Protein AF-A0A6D2GFP4-F1 (afdb_monomer)

Solvent-accessible surface area (backbone atoms only — not comparable to full-atom values): 16809 Å² total; per-residue (Å²): 98,73,71,45,53,50,52,51,44,67,74,58,52,53,99,83,52,76,64,65,66,60,54,54,49,55,54,54,58,74,53,66,88,46,77,91,75,71,48,72,6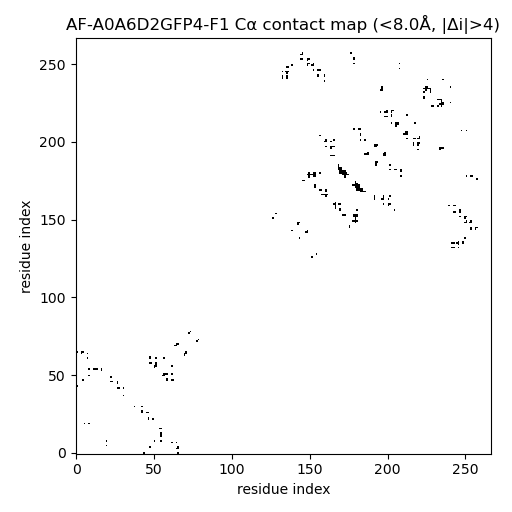6,58,54,48,51,52,47,43,52,52,47,21,69,70,56,72,42,60,52,72,60,54,51,55,64,51,37,70,65,47,54,51,44,41,73,73,66,46,81,81,76,77,76,75,83,82,72,78,76,82,78,79,81,89,85,82,89,80,90,80,88,87,91,84,90,88,82,90,85,86,89,79,83,78,81,73,86,80,79,76,85,67,84,77,88,66,95,61,97,73,71,74,86,86,56,56,82,73,72,57,73,94,53,71,40,68,67,54,39,17,54,53,31,26,53,46,53,37,53,61,24,48,77,44,70,44,34,93,34,52,41,82,39,84,55,88,88,56,58,14,48,46,70,54,91,86,50,86,85,43,86,44,51,84,36,65,65,34,36,24,51,49,39,53,57,29,49,76,70,70,46,87,68,52,72,75,36,50,66,43,64,47,75,46,36,79,66,66,76,53,95,91,56,79,54,63,50,71,71,56,47,50,51,51,50,27,39,54,46,43,50,51,48,43,52,50,53,52,49,53,52,52,55,66,71,76,110

Sequence (267 aa):
MRAASLHLWQRHAAEDVGSFDDLFSSVLSLFNDQPEDFAIERVQDELLGLMSQQLNVDYNLLLLDVDPSEQKRQAVLGPTPEPPPYVPPEEPEPRPVTRRRKPETEEEDVGAPAPLPEPEEAPSLLCEGTEPVMDIWRIPQLWDTTESLRSVSDRLAWDLAEHYAIDDRIISDADVNGIGFHVMPFASDHPMFTRPQSRACWALLAALNEIPLTEDLASALTPGLFFQHDADGFFFSNEFLIKAFRLIRIVRRIKELQQEAQHAADD

Nearest PDB structures (foldseek):
  3tni-assembly1_B  TM=2.395E-01  e=2.170E+00  Homo sapiens

Foldseek 3Di:
DVVLLVVVCVVQPDPPQDDLVVLLVVLVVVCPVPPPPDDPVVSVLSSLVVCCVRSVNDSVVSVCRPPVVNVVVCVVPPDDPDDPDDDDPPDDDDDDDDDDDDDDDDDDDDDDDDDDPDPDPDPDDDPDLPDQLPDQADDPPVQLDLVSLLVLLLSLLLVLLVVQVNSVQWDADPDSLDSGIDGHDDDPPDPSNVPLSNLQSSLLVCVLRVHDDDPVSVVSPDPCQDVVPDPPDHHDDPSSVSSSSSSVNSSVSSVVVVVVVVVVVVD

Organism: NCBI:txid59202

pLDDT: mean 75.7, std 20.57, range [27.28, 97.44]

Radius of gyration: 29.97 Å; Cα contacts (8 Å, |Δi|>4): 207; chains: 1; bounding box: 102×62×48 Å

Structure (mmCIF, N/CA/C/O backbone):
data_AF-A0A6D2GFP4-F1
#
_entry.id   AF-A0A6D2GFP4-F1
#
loop_
_atom_site.group_PDB
_atom_site.id
_atom_site.type_symbol
_atom_site.label_atom_id
_atom_site.label_alt_id
_atom_site.label_comp_id
_atom_site.label_asym_id
_atom_site.label_entity_id
_atom_site.label_seq_id
_atom_site.pdbx_PDB_ins_code
_atom_site.Cartn_x
_atom_site.Cartn_y
_atom_site.Cartn_z
_atom_site.occupancy
_atom_site.B_iso_or_equiv
_atom_site.auth_seq_id
_atom_site.auth_comp_id
_atom_site.auth_asym_id
_atom_site.auth_atom_id
_atom_site.pdbx_PDB_model_num
ATOM 1 N N . MET A 1 1 ? -14.687 17.767 10.095 1.00 69.38 1 MET A N 1
ATOM 2 C CA . MET A 1 1 ? -14.804 18.834 11.112 1.00 69.38 1 MET A CA 1
ATOM 3 C C . MET A 1 1 ? -14.463 20.215 10.550 1.00 69.38 1 MET A C 1
ATOM 5 O O . MET A 1 1 ? -15.405 20.897 10.191 1.00 69.38 1 MET A O 1
ATOM 9 N N . ARG A 1 2 ? -13.188 20.615 10.354 1.00 73.44 2 ARG A N 1
ATOM 10 C CA . ARG A 1 2 ? -12.833 21.997 9.933 1.00 73.44 2 ARG A CA 1
ATOM 11 C C . ARG A 1 2 ? -13.610 22.514 8.714 1.00 73.44 2 ARG A C 1
ATOM 13 O O . ARG A 1 2 ? -14.157 23.604 8.777 1.00 73.44 2 ARG A O 1
ATOM 20 N N . ALA A 1 3 ? -13.694 21.736 7.633 1.00 70.12 3 ALA A N 1
ATOM 21 C CA . ALA A 1 3 ? -14.422 22.144 6.425 1.00 70.12 3 ALA A CA 1
ATOM 22 C C . ALA A 1 3 ? -15.941 22.288 6.652 1.00 70.12 3 ALA A C 1
ATOM 24 O O . ALA A 1 3 ? -16.551 23.218 6.133 1.00 70.12 3 ALA A O 1
ATOM 25 N N . ALA A 1 4 ? -16.539 21.408 7.464 1.00 69.44 4 ALA A N 1
ATOM 26 C CA . ALA A 1 4 ? -17.960 21.467 7.812 1.00 69.44 4 ALA A CA 1
ATOM 27 C C . ALA A 1 4 ? -18.267 22.678 8.709 1.00 69.44 4 ALA A C 1
ATOM 29 O O . ALA A 1 4 ? -19.183 23.443 8.422 1.00 69.44 4 ALA A O 1
ATOM 30 N N . SER A 1 5 ? -17.439 22.908 9.732 1.00 72.44 5 SER A N 1
ATOM 31 C CA . SER A 1 5 ? -17.529 24.070 10.621 1.00 72.44 5 SER A CA 1
ATOM 32 C C . SER A 1 5 ? -17.311 25.390 9.870 1.00 72.44 5 SER A C 1
ATOM 34 O O . SER A 1 5 ? -18.042 26.346 10.104 1.00 72.44 5 SER A O 1
ATOM 36 N N . LEU A 1 6 ? -16.372 25.438 8.916 1.00 76.75 6 LEU A N 1
ATOM 37 C CA . LEU A 1 6 ? -16.148 26.602 8.050 1.00 76.75 6 LEU A CA 1
ATOM 38 C C . LEU A 1 6 ? -17.377 26.898 7.180 1.00 76.75 6 LEU A C 1
ATOM 40 O O . LEU A 1 6 ? -17.809 28.043 7.092 1.00 76.75 6 LEU A O 1
ATOM 44 N N . HIS A 1 7 ? -17.954 25.875 6.547 1.00 73.38 7 HIS A N 1
ATOM 45 C CA . HIS A 1 7 ? -19.139 26.037 5.705 1.00 73.38 7 HIS A CA 1
ATOM 46 C C . HIS A 1 7 ? -20.346 26.532 6.518 1.00 73.38 7 HIS A C 1
ATOM 48 O O . HIS A 1 7 ? -21.098 27.399 6.077 1.00 73.38 7 HIS A O 1
ATOM 54 N N . LEU A 1 8 ? -20.505 26.024 7.740 1.00 72.94 8 LEU A N 1
ATOM 55 C CA . LEU A 1 8 ? -21.554 26.446 8.664 1.00 72.94 8 LEU A CA 1
ATOM 56 C C . LEU A 1 8 ? -21.343 27.881 9.161 1.00 72.94 8 LEU A C 1
ATOM 58 O O . LEU A 1 8 ? -22.293 28.663 9.192 1.00 72.94 8 LEU A O 1
ATOM 62 N N . TRP A 1 9 ? -20.095 28.248 9.466 1.00 76.94 9 TRP A N 1
ATOM 63 C CA . TRP A 1 9 ? -19.717 29.625 9.768 1.00 76.94 9 TRP A CA 1
ATOM 64 C C . TRP A 1 9 ? -20.072 30.548 8.607 1.00 76.94 9 TRP A C 1
ATOM 66 O O . TRP A 1 9 ? -20.761 31.530 8.812 1.00 76.94 9 TRP A O 1
ATOM 76 N N . GLN A 1 10 ? -19.717 30.205 7.370 1.00 79.00 10 GLN A N 1
ATOM 77 C CA . GLN A 1 10 ? -20.051 31.018 6.195 1.00 79.00 10 GLN A CA 1
ATOM 78 C C . GLN A 1 10 ? -21.561 31.151 5.954 1.00 79.00 10 GLN A C 1
ATOM 80 O O . GLN A 1 10 ? -22.008 32.177 5.450 1.00 79.00 10 GLN A O 1
ATOM 85 N N . ARG A 1 11 ? -22.351 30.131 6.312 1.00 74.31 11 ARG A N 1
ATOM 86 C CA . ARG A 1 11 ? -23.810 30.145 6.138 1.00 74.31 11 ARG A CA 1
ATOM 87 C C . ARG A 1 11 ? -24.524 31.043 7.153 1.00 74.31 11 ARG A C 1
ATOM 89 O O . ARG A 1 11 ? -25.569 31.596 6.824 1.00 74.31 11 ARG A O 1
ATOM 96 N N . HIS A 1 12 ? -23.991 31.161 8.369 1.00 69.69 12 HIS A N 1
ATOM 97 C CA . HIS A 1 12 ? -24.646 31.867 9.479 1.00 69.69 12 HIS A CA 1
ATOM 98 C C . HIS A 1 12 ? -23.913 33.126 9.955 1.00 69.69 12 HIS A C 1
ATOM 100 O O . HIS A 1 12 ? -24.495 33.907 10.705 1.00 69.69 12 HIS A O 1
ATOM 106 N N . ALA A 1 13 ? -22.661 33.340 9.549 1.00 71.50 13 ALA A N 1
ATOM 107 C CA . ALA A 1 13 ? -21.901 34.522 9.922 1.00 71.50 13 ALA A CA 1
ATOM 108 C C . ALA A 1 13 ? -22.526 35.757 9.273 1.00 71.50 13 ALA A C 1
ATOM 110 O O . ALA A 1 13 ? -22.576 35.892 8.050 1.00 71.50 13 ALA A O 1
ATOM 111 N N . ALA A 1 14 ? -22.996 36.670 10.118 1.00 64.19 14 ALA A N 1
ATOM 112 C CA . ALA A 1 14 ? -23.255 38.041 9.713 1.00 64.19 14 ALA A CA 1
ATOM 113 C C . ALA A 1 14 ? -21.921 38.770 9.460 1.00 64.19 14 ALA A C 1
ATOM 115 O O . ALA A 1 14 ? -20.871 38.328 9.925 1.00 64.19 14 ALA A O 1
ATOM 116 N N . GLU A 1 15 ? -21.958 39.913 8.768 1.00 58.97 15 GLU A N 1
ATOM 117 C CA . GLU A 1 15 ? -20.761 40.687 8.378 1.00 58.97 15 GLU A CA 1
ATOM 118 C C . GLU A 1 15 ? -19.861 41.136 9.554 1.00 58.97 15 GLU A C 1
ATOM 120 O O . GLU A 1 15 ? -18.731 41.554 9.320 1.00 58.97 15 GLU A O 1
ATOM 125 N N . ASP A 1 16 ? -20.329 41.027 10.803 1.00 61.00 16 ASP A N 1
ATOM 126 C CA . ASP A 1 16 ? -19.636 41.480 12.023 1.00 61.00 16 ASP A CA 1
ATOM 127 C C . ASP A 1 16 ? -19.119 40.328 12.915 1.00 61.00 16 ASP A C 1
ATOM 129 O O . ASP A 1 16 ? -18.571 40.552 13.994 1.00 61.00 16 ASP A O 1
ATOM 133 N N . VAL A 1 17 ? -19.286 39.069 12.493 1.00 64.19 17 VAL A N 1
ATOM 134 C CA . VAL A 1 17 ? -18.746 37.910 13.221 1.00 64.19 17 VAL A CA 1
ATOM 135 C C . VAL A 1 17 ? -17.360 37.625 12.643 1.00 64.19 17 VAL A C 1
ATOM 137 O O . VAL A 1 17 ? -17.255 37.328 11.459 1.00 64.19 17 VAL A O 1
ATOM 140 N N . GLY A 1 18 ? -16.301 37.797 13.444 1.00 72.44 18 GLY A N 1
ATOM 141 C CA . GLY A 1 18 ? -14.893 37.817 13.008 1.00 72.44 18 GLY A CA 1
ATOM 142 C C . GLY A 1 18 ? -14.376 36.594 12.223 1.00 72.44 18 GLY A C 1
ATOM 143 O O . GLY A 1 18 ? -15.115 35.761 11.705 1.00 72.44 18 GLY A O 1
ATOM 144 N N . SER A 1 19 ? -13.053 36.460 12.096 1.00 80.75 19 SER A N 1
ATOM 145 C CA . SER A 1 19 ? -12.482 35.369 11.295 1.00 80.75 19 SER A CA 1
ATOM 146 C C . SER A 1 19 ? -12.675 34.003 11.964 1.00 80.75 19 SER A C 1
ATOM 148 O O . SER A 1 19 ? -12.267 33.792 13.108 1.00 80.75 19 SER A O 1
ATOM 150 N N . PHE A 1 20 ? -13.225 33.041 11.217 1.00 81.19 20 PHE A N 1
ATOM 151 C CA . PHE A 1 20 ? -13.305 31.639 11.640 1.00 81.19 20 PHE A CA 1
ATOM 152 C C . PHE A 1 20 ? -11.927 31.063 11.991 1.00 81.19 20 PHE A C 1
ATOM 154 O O . PHE A 1 20 ? -11.814 30.253 12.908 1.00 81.19 20 PHE A O 1
ATOM 161 N N . ASP A 1 21 ? -10.874 31.479 11.282 1.00 82.56 21 ASP A N 1
ATOM 162 C CA . ASP A 1 21 ? -9.526 30.949 11.497 1.00 82.56 21 ASP A CA 1
ATOM 163 C C . ASP A 1 21 ? -8.943 31.360 12.856 1.00 82.56 21 ASP A C 1
ATOM 165 O O . ASP A 1 21 ? -8.223 30.567 13.466 1.00 82.56 21 ASP A O 1
ATOM 169 N N . ASP A 1 22 ? -9.299 32.541 13.369 1.00 83.50 22 ASP A N 1
ATOM 170 C CA . ASP A 1 22 ? -8.880 32.996 14.700 1.00 83.50 22 ASP A CA 1
ATOM 171 C C . ASP A 1 22 ? -9.593 32.188 15.788 1.00 83.50 22 ASP A C 1
ATOM 173 O O . ASP A 1 22 ? -8.962 31.711 16.735 1.00 83.50 22 ASP A O 1
ATOM 177 N N . LEU A 1 23 ? -10.898 31.952 15.609 1.00 84.88 23 LEU A N 1
ATOM 178 C CA . LEU A 1 23 ? -11.687 31.111 16.506 1.00 84.88 23 LEU A CA 1
ATOM 179 C C . LEU A 1 23 ? -11.143 29.681 16.518 1.00 84.88 23 LEU A C 1
ATOM 181 O O . LEU A 1 23 ? -10.820 29.150 17.579 1.00 84.88 23 LEU A O 1
ATOM 185 N N . PHE A 1 24 ? -10.956 29.075 15.349 1.00 83.06 24 PHE A N 1
ATOM 186 C CA . PHE A 1 24 ? -10.436 27.717 15.234 1.00 83.06 24 PHE A CA 1
ATOM 187 C C . PHE A 1 24 ? -9.030 27.585 15.841 1.00 83.06 24 PHE A C 1
ATOM 189 O O . PHE A 1 24 ? -8.751 26.626 16.561 1.00 83.06 24 PHE A O 1
ATOM 196 N N . SER A 1 25 ? -8.155 28.569 15.616 1.00 83.69 25 SER A N 1
ATOM 197 C CA . SER A 1 25 ? -6.805 28.577 16.191 1.00 83.69 25 SER A CA 1
ATOM 198 C C . SER A 1 25 ? -6.824 28.750 17.713 1.00 83.69 25 SER A C 1
ATOM 200 O O . SER A 1 25 ? -6.044 28.097 18.404 1.00 83.69 25 SER A O 1
ATOM 202 N N . SER A 1 26 ? -7.732 29.571 18.254 1.00 83.75 26 SER A N 1
ATOM 203 C CA . SER A 1 26 ? -7.901 29.722 19.706 1.00 83.75 26 SER A CA 1
ATOM 204 C C . SER A 1 26 ? -8.385 28.438 20.384 1.00 83.75 26 SER A C 1
ATOM 206 O O . SER A 1 26 ? -7.855 28.079 21.434 1.00 83.75 26 SER A O 1
ATOM 208 N N . VAL A 1 27 ? -9.302 27.696 19.749 1.00 85.50 27 VAL A N 1
ATOM 209 C CA . VAL A 1 27 ? -9.738 26.374 20.225 1.00 85.50 27 VAL A CA 1
ATOM 210 C C . VAL A 1 27 ? -8.565 25.405 20.235 1.00 85.50 27 VAL A C 1
ATOM 212 O O . VAL A 1 27 ? -8.304 24.779 21.254 1.00 85.50 27 VAL A O 1
ATOM 215 N N . LEU A 1 28 ? -7.817 25.302 19.132 1.00 83.31 28 LEU A N 1
ATOM 216 C CA . LEU A 1 28 ? -6.670 24.395 19.060 1.00 83.31 28 LEU A CA 1
ATOM 217 C C . LEU A 1 28 ? -5.580 24.746 20.079 1.00 83.31 28 LEU A C 1
ATOM 219 O O . LEU A 1 28 ? -4.966 23.846 20.648 1.00 83.31 28 LEU A O 1
ATOM 223 N N . SER A 1 29 ? -5.381 26.035 20.366 1.00 84.31 29 SER A N 1
ATOM 224 C CA . SER A 1 29 ? -4.412 26.476 21.368 1.00 84.31 29 SER A CA 1
ATOM 225 C C . SER A 1 29 ? -4.729 25.983 22.781 1.00 8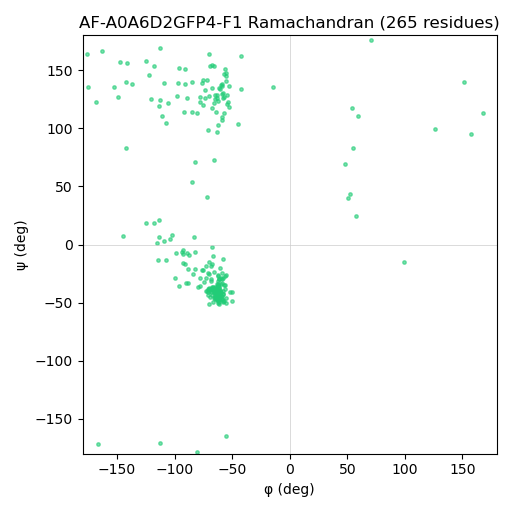4.31 29 SER A C 1
ATOM 227 O O . SER A 1 29 ? -3.797 25.837 23.568 1.00 84.31 29 SER A O 1
ATOM 229 N N . LEU A 1 30 ? -5.998 25.714 23.110 1.00 81.12 30 LEU A N 1
ATOM 230 C CA . LEU A 1 30 ? -6.398 25.195 24.423 1.00 81.12 30 LEU A CA 1
ATOM 231 C C . LEU A 1 30 ? -5.863 23.777 24.678 1.00 81.12 30 LEU A C 1
ATOM 233 O O . LEU A 1 30 ? -5.688 23.374 25.825 1.00 81.12 30 LEU A O 1
ATOM 237 N N . PHE A 1 31 ? -5.576 23.033 23.610 1.00 79.88 31 PHE A N 1
ATOM 238 C CA . PHE A 1 31 ? -5.146 21.638 23.671 1.00 79.88 31 PHE A CA 1
ATOM 239 C C . PHE A 1 31 ? -3.638 21.449 23.423 1.00 79.88 31 PHE A C 1
ATOM 241 O O . PHE A 1 31 ? -3.165 20.316 23.396 1.00 79.88 31 PHE A O 1
ATOM 248 N N . ASN A 1 32 ? -2.861 22.530 23.275 1.00 77.81 32 ASN A N 1
ATOM 249 C CA . ASN A 1 32 ? -1.423 22.450 22.982 1.00 77.81 32 ASN A CA 1
ATOM 250 C C . ASN A 1 32 ? -0.565 21.926 24.154 1.00 77.81 32 ASN A C 1
ATOM 252 O O . ASN A 1 32 ? 0.509 21.379 23.915 1.00 77.81 32 ASN A O 1
ATOM 256 N N . ASP A 1 33 ? -1.018 22.073 25.403 1.00 74.12 33 ASP A N 1
ATOM 257 C CA . ASP A 1 33 ? -0.219 21.752 26.599 1.00 74.12 33 ASP A CA 1
ATOM 258 C C . ASP A 1 33 ? -0.325 20.278 27.055 1.00 74.12 33 ASP A C 1
ATOM 260 O O . ASP A 1 33 ? 0.406 19.855 27.955 1.00 74.12 33 ASP A O 1
ATOM 264 N N . GLN A 1 34 ? -1.235 19.483 26.471 1.00 65.81 34 GLN A N 1
ATOM 265 C CA . GLN A 1 34 ? -1.529 18.099 26.883 1.00 65.81 34 GLN A CA 1
ATOM 266 C C . GLN A 1 34 ? -1.802 17.190 25.660 1.00 65.81 34 GLN A C 1
ATOM 268 O O . GLN A 1 34 ? -2.960 16.953 25.312 1.00 65.81 34 GLN A O 1
ATOM 273 N N . PRO A 1 35 ? -0.763 16.648 24.996 1.00 60.19 35 PRO A N 1
ATOM 274 C CA . PRO A 1 35 ? -0.938 15.773 23.833 1.00 60.19 35 PRO A CA 1
ATOM 275 C C . PRO A 1 35 ? -1.465 14.368 24.184 1.00 60.19 35 PRO A C 1
ATOM 277 O O . PRO A 1 35 ? -1.972 13.680 23.302 1.00 60.19 35 PRO A O 1
ATOM 280 N N . GLU A 1 36 ? -1.352 13.937 25.446 1.00 61.31 36 GLU A N 1
ATOM 281 C CA . GLU A 1 36 ? -1.710 12.577 25.889 1.00 61.31 36 GLU A CA 1
ATOM 282 C C . GLU A 1 36 ? -3.233 12.357 26.023 1.00 61.31 36 GLU A C 1
ATOM 284 O O . GLU A 1 36 ? -3.695 11.230 25.876 1.00 61.31 36 GLU A O 1
ATOM 289 N N . ASP A 1 37 ? -4.014 13.433 26.187 1.00 60.16 37 ASP A N 1
ATOM 290 C CA . ASP A 1 37 ? -5.484 13.418 26.334 1.00 60.16 37 ASP A CA 1
ATOM 291 C C . ASP A 1 37 ? -6.214 14.077 25.143 1.00 60.16 37 ASP A C 1
ATOM 293 O O . ASP A 1 37 ? -7.365 14.525 25.245 1.00 60.16 37 ASP A O 1
ATOM 297 N N . PHE A 1 38 ? -5.544 14.180 23.992 1.00 72.00 38 PHE A N 1
ATOM 298 C CA . PHE A 1 38 ? -6.093 14.836 22.809 1.00 72.00 38 PHE A CA 1
ATOM 299 C C . PHE A 1 38 ? -7.224 14.004 22.181 1.00 72.00 38 PHE A C 1
ATOM 301 O O . PHE A 1 38 ? -6.993 13.070 21.412 1.00 72.00 38 PHE A O 1
ATOM 308 N N . ALA A 1 39 ? -8.470 14.369 22.484 1.00 76.06 39 ALA A N 1
ATOM 309 C CA . ALA A 1 39 ? -9.665 13.775 21.895 1.00 76.06 39 ALA A CA 1
ATOM 310 C C . ALA A 1 39 ? -10.302 14.732 20.881 1.00 76.06 39 ALA A C 1
ATOM 312 O O . ALA A 1 39 ? -10.709 15.845 21.218 1.00 76.06 39 ALA A O 1
ATOM 313 N N . ILE A 1 40 ? -10.436 14.267 19.638 1.00 75.44 40 ILE A N 1
ATOM 314 C CA . ILE A 1 40 ? -11.033 15.030 18.530 1.00 75.44 40 ILE A CA 1
ATOM 315 C C . ILE A 1 40 ? -12.483 15.429 18.848 1.00 75.44 40 ILE A C 1
ATOM 317 O O . ILE A 1 40 ? -12.902 16.523 18.485 1.00 75.44 40 ILE A O 1
ATOM 321 N N . GLU A 1 41 ? -13.219 14.589 19.577 1.00 78.69 41 GLU A N 1
ATOM 322 C CA . GLU A 1 41 ? -14.585 14.881 20.034 1.00 78.69 41 GLU A CA 1
ATOM 323 C C . GLU A 1 41 ? -14.628 16.089 20.979 1.00 78.69 41 GLU A C 1
ATOM 325 O O . GLU A 1 41 ? -15.454 16.976 20.808 1.00 78.69 41 GLU A O 1
ATOM 330 N N . ARG A 1 42 ? -13.660 16.218 21.897 1.00 78.50 42 ARG A N 1
ATOM 331 C CA . ARG A 1 42 ? -13.581 17.378 22.802 1.00 78.50 42 ARG A CA 1
ATOM 332 C C . ARG A 1 42 ? -13.252 18.664 22.049 1.00 78.50 42 ARG A C 1
ATOM 334 O O . ARG A 1 42 ? -13.811 19.711 22.347 1.00 78.50 42 ARG A O 1
ATOM 341 N N . VAL A 1 43 ? -12.373 18.586 21.049 1.00 81.44 43 VAL A N 1
ATOM 342 C CA . VAL A 1 43 ? -12.075 19.726 20.165 1.00 81.44 43 VAL A CA 1
ATOM 343 C C . VAL A 1 43 ? -13.318 20.128 19.368 1.00 81.44 43 VAL A C 1
ATOM 345 O O . VAL A 1 43 ? -13.570 21.317 19.184 1.00 81.44 43 VAL A O 1
ATOM 348 N N . GLN A 1 44 ? -14.104 19.151 18.913 1.00 82.38 44 GLN A N 1
ATOM 349 C CA . GLN A 1 44 ? -15.369 19.393 18.227 1.00 82.38 44 GLN A CA 1
ATOM 350 C C . GLN A 1 44 ? -16.383 20.077 19.143 1.00 82.38 44 GLN A C 1
ATOM 352 O O . GLN A 1 44 ? -16.985 21.062 18.727 1.00 82.38 44 GLN A O 1
ATOM 357 N N . ASP A 1 45 ? -16.540 19.598 20.374 1.00 80.50 45 ASP A N 1
ATOM 358 C CA . ASP A 1 45 ? -17.474 20.160 21.349 1.00 80.50 45 ASP A CA 1
ATOM 359 C C . ASP A 1 45 ? -17.122 21.599 21.725 1.00 80.50 45 ASP A C 1
ATOM 361 O O . ASP A 1 45 ? -17.997 22.464 21.704 1.00 80.50 45 ASP A O 1
ATOM 365 N N . GLU A 1 46 ? -15.844 21.886 21.986 1.00 86.19 46 GLU A N 1
ATOM 366 C CA . GLU A 1 46 ? -15.382 23.250 22.271 1.00 86.19 46 GLU A CA 1
ATOM 367 C C . GLU A 1 46 ? -15.569 24.172 21.056 1.00 86.19 46 GLU A C 1
ATOM 369 O O . GLU A 1 46 ? -16.054 25.299 21.185 1.00 86.19 46 GLU A O 1
ATOM 374 N N . LEU A 1 47 ? -15.258 23.688 19.847 1.00 84.25 47 LEU A N 1
ATOM 375 C CA . LEU A 1 47 ? -15.456 24.451 18.614 1.00 84.25 47 LEU A CA 1
ATOM 376 C C . LEU A 1 47 ? -16.937 24.764 18.370 1.00 84.25 47 LEU A C 1
ATOM 378 O O . LEU A 1 47 ? -17.286 25.907 18.078 1.00 84.25 47 LEU A O 1
ATOM 382 N N . LEU A 1 48 ? -17.811 23.765 18.500 1.00 84.06 48 LEU A N 1
ATOM 383 C CA . LEU A 1 48 ? -19.256 23.917 18.329 1.00 84.06 48 LEU A CA 1
ATOM 384 C C . LEU A 1 48 ? -19.863 24.807 19.417 1.00 84.06 48 LEU A C 1
ATOM 386 O O . LEU A 1 48 ? -20.732 25.625 19.118 1.00 84.06 48 LEU A O 1
ATOM 390 N N . GLY A 1 49 ? -19.381 24.698 20.656 1.00 82.88 49 GLY A N 1
ATOM 391 C CA . GLY A 1 49 ? -19.784 25.551 21.770 1.00 82.88 49 GLY A CA 1
ATOM 392 C C . GLY A 1 49 ? -19.458 27.023 21.520 1.00 82.88 49 GLY A C 1
ATOM 393 O O . GLY A 1 49 ? -20.328 27.883 21.672 1.00 82.88 49 GLY A O 1
ATOM 394 N N . LEU A 1 50 ? -18.240 27.326 21.061 1.00 83.31 50 LEU A N 1
ATOM 395 C CA . LEU A 1 50 ? -17.855 28.698 20.717 1.00 83.31 50 LEU A CA 1
ATOM 396 C C . LEU A 1 50 ? -18.586 29.217 19.475 1.00 83.31 50 LEU A C 1
ATOM 398 O O . LEU A 1 50 ? -19.008 30.374 19.455 1.00 83.31 50 LEU A O 1
ATOM 402 N N . MET A 1 51 ? -18.792 28.376 18.460 1.00 81.75 51 MET A N 1
ATOM 403 C CA . MET A 1 51 ? -19.589 28.743 17.286 1.00 81.75 51 MET A CA 1
ATOM 404 C C . MET A 1 51 ? -21.045 29.043 17.656 1.00 81.75 51 MET A C 1
ATOM 406 O O . MET A 1 51 ? -21.602 30.011 17.149 1.00 81.75 51 MET A O 1
ATOM 410 N N . SER A 1 52 ? -21.643 28.269 18.566 1.00 83.81 52 SER A N 1
ATOM 411 C CA . SER A 1 52 ? -23.003 28.507 19.068 1.00 83.81 52 SER A CA 1
ATOM 412 C C . SER A 1 52 ? -23.131 29.883 19.718 1.00 83.81 52 SER A C 1
ATOM 414 O O . SER A 1 52 ? -24.066 30.621 19.414 1.00 83.81 52 SER A O 1
ATOM 416 N N . GLN A 1 53 ? -22.150 30.270 20.539 1.00 81.88 53 GLN A N 1
ATOM 417 C CA . GLN A 1 53 ? -22.133 31.571 21.211 1.00 81.88 53 GLN A CA 1
ATOM 418 C C . GLN A 1 53 ? -21.919 32.741 20.241 1.00 81.88 53 GLN A C 1
ATOM 420 O O . GLN A 1 53 ? -22.556 33.780 20.389 1.00 81.88 53 GLN A O 1
ATOM 425 N N . GLN A 1 54 ? -21.037 32.579 19.252 1.00 80.12 54 GLN A N 1
ATOM 426 C CA . GLN A 1 54 ? -20.675 33.646 18.310 1.00 80.12 54 GLN A CA 1
ATOM 427 C C . GLN A 1 54 ? -21.711 33.843 17.197 1.00 80.12 54 GLN A C 1
ATOM 429 O O . GLN A 1 54 ? -21.966 34.969 16.779 1.00 80.12 54 GLN A O 1
ATOM 434 N N . LEU A 1 55 ? -22.324 32.757 16.721 1.00 77.12 55 LEU A N 1
ATOM 435 C CA . LEU A 1 55 ? -23.332 32.790 15.657 1.00 77.12 55 LEU A CA 1
ATOM 436 C C . LEU A 1 55 ? -24.763 32.892 16.207 1.00 77.12 55 LEU A C 1
ATOM 438 O O . LEU A 1 55 ? -25.700 33.064 15.432 1.00 77.12 55 LEU A O 1
ATOM 442 N N . ASN A 1 56 ? -24.939 32.774 17.530 1.00 75.94 56 ASN A N 1
ATOM 443 C CA . ASN A 1 56 ? -26.237 32.672 18.202 1.00 75.94 56 ASN A CA 1
ATOM 444 C C . ASN A 1 56 ? -27.135 31.580 17.581 1.00 75.94 56 ASN A C 1
ATOM 446 O O . ASN A 1 56 ? -28.336 31.768 17.384 1.00 75.94 56 ASN A O 1
ATOM 450 N N . VAL A 1 57 ? -26.523 30.445 17.234 1.00 77.94 57 VAL A N 1
ATOM 451 C CA . VAL A 1 57 ? -27.187 29.263 16.670 1.00 77.94 57 VAL A CA 1
ATOM 452 C C . VAL A 1 57 ? -27.181 28.156 17.714 1.00 77.94 57 VAL A C 1
ATOM 454 O O . VAL A 1 57 ? -26.176 27.950 18.395 1.00 77.94 57 VAL A O 1
ATOM 457 N N . ASP A 1 58 ? -28.286 27.425 17.836 1.00 77.75 58 ASP A N 1
ATOM 458 C CA . ASP A 1 58 ? -28.400 26.314 18.778 1.00 77.75 58 ASP A CA 1
ATOM 459 C C . ASP A 1 58 ? -27.332 25.241 18.534 1.00 77.75 58 ASP A C 1
ATOM 461 O O . ASP A 1 58 ? -27.192 24.725 17.423 1.00 77.75 58 ASP A O 1
ATOM 465 N N . TYR A 1 59 ? -26.631 24.839 19.599 1.00 80.38 59 TYR A N 1
ATOM 466 C CA . TYR A 1 59 ? -25.620 23.774 19.557 1.00 80.38 59 TYR A CA 1
ATOM 467 C C . TYR A 1 59 ? -26.157 22.485 18.915 1.00 80.38 59 TYR A C 1
ATOM 469 O O . TYR A 1 59 ? -25.475 21.884 18.094 1.00 80.38 59 TYR A O 1
ATOM 477 N N . ASN A 1 60 ? -27.405 22.099 19.211 1.00 73.50 60 ASN A N 1
ATOM 478 C CA . ASN A 1 60 ? -28.029 20.905 18.628 1.00 73.50 60 ASN A CA 1
ATOM 479 C C . ASN A 1 60 ? -28.169 20.997 17.101 1.00 73.50 60 ASN A C 1
ATOM 481 O O . ASN A 1 60 ? -28.033 19.987 16.417 1.00 73.50 60 ASN A O 1
ATOM 485 N N . LEU A 1 61 ? -28.409 22.199 16.566 1.00 70.69 61 LEU A N 1
ATOM 486 C CA . LEU A 1 61 ? -28.485 22.433 15.124 1.00 70.69 61 LEU A CA 1
ATOM 487 C C . LEU A 1 61 ? -27.092 22.369 14.488 1.00 70.69 61 LEU A C 1
ATOM 489 O O . LEU A 1 61 ? -26.919 21.773 13.430 1.00 70.69 61 LEU A O 1
ATOM 493 N N . LEU A 1 62 ? -26.084 22.920 15.170 1.00 72.75 62 LEU A N 1
ATOM 494 C CA . LEU A 1 62 ? -24.700 22.848 14.707 1.00 72.75 62 LEU A CA 1
ATOM 495 C C . LEU A 1 62 ? -24.157 21.410 14.742 1.00 72.75 62 LEU A C 1
ATOM 497 O O . LEU A 1 62 ? -23.407 21.017 13.852 1.00 72.75 62 LEU A O 1
ATOM 501 N N . LEU A 1 63 ? -24.550 20.617 15.741 1.00 75.81 63 LEU A N 1
ATOM 502 C CA . LEU A 1 63 ? -24.168 19.212 15.867 1.00 75.81 63 LEU A CA 1
ATOM 503 C C . LEU A 1 63 ? -24.738 18.371 14.714 1.00 75.81 63 LEU A C 1
ATOM 505 O O . LEU A 1 63 ? -24.004 17.582 14.123 1.00 75.81 63 LEU A O 1
ATOM 509 N N . LEU A 1 64 ? -26.009 18.596 14.356 1.00 66.81 64 LEU A N 1
ATOM 510 C CA . LEU A 1 64 ? -26.678 17.943 13.221 1.00 66.81 64 LEU A CA 1
ATOM 511 C C . LEU A 1 64 ? -25.952 18.195 11.888 1.00 66.81 64 LEU A C 1
ATOM 513 O O . LEU A 1 64 ? -25.806 17.276 11.090 1.00 66.81 64 LEU A O 1
ATOM 517 N N . ASP A 1 65 ? -25.461 19.416 11.660 1.00 63.72 65 ASP A N 1
ATOM 518 C CA . ASP A 1 65 ? -24.806 19.799 10.399 1.00 63.72 65 ASP A CA 1
ATOM 519 C C . ASP A 1 65 ? -23.320 19.396 10.308 1.00 63.72 65 ASP A C 1
ATOM 521 O O . ASP A 1 65 ? -22.751 19.326 9.211 1.00 63.72 65 ASP A O 1
ATOM 525 N N . VAL A 1 66 ? -22.662 19.166 11.450 1.00 66.00 66 VAL A N 1
ATOM 526 C CA . VAL A 1 66 ? -21.241 18.780 11.510 1.00 66.00 66 VAL A CA 1
ATOM 527 C C . VAL A 1 66 ? -21.051 17.259 11.543 1.00 66.00 66 VAL A C 1
ATOM 529 O O . VAL A 1 66 ? -19.950 16.789 11.233 1.00 66.00 66 VAL A O 1
ATOM 532 N N . ASP A 1 67 ? -22.103 16.481 11.830 1.00 64.69 67 ASP A N 1
ATOM 533 C CA . ASP A 1 67 ? -22.057 15.021 11.743 1.00 64.69 67 ASP A CA 1
ATOM 534 C C . ASP A 1 67 ? -21.853 14.566 10.278 1.00 64.69 67 ASP A C 1
ATOM 536 O O . ASP A 1 67 ? -22.660 14.879 9.391 1.00 64.69 67 ASP A O 1
ATOM 540 N N . PRO A 1 68 ? -20.781 13.809 9.976 1.00 56.31 68 PRO A N 1
ATOM 541 C CA . PRO A 1 68 ? -20.515 13.307 8.628 1.00 56.31 68 PRO A CA 1
ATOM 542 C C . PRO A 1 68 ? -21.633 12.399 8.086 1.00 56.31 68 PRO A C 1
ATOM 544 O O . PRO A 1 68 ? -21.741 12.224 6.870 1.00 56.31 68 PRO A O 1
ATOM 547 N N . SER A 1 69 ? -22.470 11.830 8.959 1.00 52.81 69 SER A N 1
ATOM 548 C CA . SER A 1 69 ? -23.588 10.956 8.597 1.00 52.81 69 SER A CA 1
ATOM 549 C C . SER A 1 69 ? -24.724 11.724 7.921 1.00 52.81 69 SER A C 1
ATOM 551 O O . SER A 1 69 ? -25.283 11.233 6.940 1.00 52.81 69 SER A O 1
ATOM 553 N N . GLU A 1 70 ? -25.025 12.946 8.373 1.00 56.91 70 GLU A N 1
ATOM 554 C CA . GLU A 1 70 ? -26.059 13.791 7.764 1.00 56.91 70 GLU A CA 1
ATOM 555 C C . GLU A 1 70 ? -25.555 14.442 6.471 1.00 56.91 70 GLU A C 1
ATOM 557 O O . GLU A 1 70 ? -26.287 14.441 5.493 1.00 56.91 70 GLU A O 1
ATOM 562 N N . GLN A 1 71 ? -24.279 14.843 6.357 1.00 54.06 71 GLN A N 1
ATOM 563 C CA . GLN A 1 71 ? -23.715 15.265 5.057 1.00 54.06 71 GLN A CA 1
ATOM 564 C C . GLN A 1 71 ? -23.766 14.147 4.010 1.00 54.06 71 GLN A C 1
ATOM 566 O O . GLN A 1 71 ? -24.069 14.394 2.840 1.00 54.06 71 GLN A O 1
ATOM 571 N N . LYS A 1 72 ? -23.509 12.902 4.430 1.00 54.25 72 LYS A N 1
ATOM 572 C CA . LYS A 1 72 ? -23.623 11.723 3.569 1.00 54.25 72 LYS A CA 1
ATOM 573 C C . LYS A 1 72 ? -25.085 11.418 3.228 1.00 54.25 72 LYS A C 1
ATOM 575 O O . LYS A 1 72 ? -25.364 11.086 2.080 1.00 54.25 72 LYS A O 1
ATOM 580 N N . ARG A 1 73 ? -26.030 11.597 4.162 1.00 55.53 73 ARG A N 1
ATOM 581 C CA . ARG A 1 73 ? -27.475 11.518 3.874 1.00 55.53 73 ARG A CA 1
ATOM 582 C C . ARG A 1 73 ? -27.936 12.625 2.935 1.00 55.53 73 ARG A C 1
ATOM 584 O O . ARG A 1 73 ? -28.612 12.304 1.973 1.00 55.53 73 ARG A O 1
ATOM 591 N N . GLN A 1 74 ? -27.535 13.876 3.133 1.00 55.81 74 GLN A N 1
ATOM 592 C CA . GLN A 1 74 ? -27.895 15.011 2.277 1.00 55.81 74 GLN A CA 1
ATOM 593 C C . GLN A 1 74 ? -27.349 14.840 0.854 1.00 55.81 74 GLN A C 1
ATOM 595 O O . GLN A 1 74 ? -28.034 15.157 -0.116 1.00 55.81 74 GLN A O 1
ATOM 600 N N . ALA A 1 75 ? -26.128 14.308 0.721 1.00 55.31 75 ALA A N 1
ATOM 601 C CA . ALA A 1 75 ? -25.513 14.005 -0.570 1.00 55.31 75 ALA A CA 1
ATOM 602 C C . ALA A 1 75 ? -26.209 12.844 -1.305 1.00 55.31 75 ALA A C 1
ATOM 604 O O . ALA A 1 75 ? -26.219 12.822 -2.533 1.00 55.31 75 ALA A O 1
ATOM 605 N N . VAL A 1 76 ? -26.795 11.895 -0.565 1.00 52.69 76 VAL A N 1
ATOM 606 C CA . VAL A 1 76 ? -27.499 10.724 -1.119 1.00 52.69 76 VAL A CA 1
ATOM 607 C C . VAL A 1 76 ? -28.996 10.989 -1.346 1.00 52.69 76 VAL A C 1
ATOM 609 O O . VAL A 1 76 ? -29.569 10.454 -2.291 1.00 52.69 76 VAL A O 1
ATOM 612 N N . LEU A 1 77 ? -29.639 11.811 -0.513 1.00 53.41 77 LEU A N 1
ATOM 613 C CA . LEU A 1 77 ? -31.095 12.017 -0.480 1.00 53.41 77 LEU A CA 1
ATOM 614 C C . LEU A 1 77 ? -31.544 13.378 -1.048 1.00 53.41 77 LEU A C 1
ATOM 616 O O . LEU A 1 77 ? -32.729 13.546 -1.329 1.00 53.41 77 LEU A O 1
ATOM 620 N N . GLY A 1 78 ? -30.631 14.336 -1.253 1.00 52.56 78 GLY A N 1
ATOM 621 C CA . GLY A 1 78 ? -30.981 15.723 -1.592 1.00 52.56 78 GLY A CA 1
ATOM 622 C C . GLY A 1 78 ? -31.622 16.479 -0.412 1.00 52.56 78 GLY A C 1
ATOM 623 O O . GLY A 1 78 ? -31.819 15.900 0.657 1.00 52.56 78 GLY A O 1
ATOM 624 N N . PRO A 1 79 ? -31.924 17.789 -0.545 1.00 48.81 79 PRO A N 1
ATOM 625 C CA . PRO A 1 79 ? -32.588 18.539 0.519 1.00 48.81 79 PRO A CA 1
ATOM 626 C C . PRO A 1 79 ? -33.986 17.965 0.773 1.00 48.81 79 PRO A C 1
ATOM 628 O O . PRO A 1 79 ? -34.778 17.821 -0.160 1.00 48.81 79 PRO A O 1
ATOM 631 N N . THR A 1 80 ? -34.294 17.657 2.035 1.00 47.53 80 THR A N 1
ATOM 632 C CA . THR A 1 80 ? -35.630 17.227 2.458 1.00 47.53 80 THR A CA 1
ATOM 633 C C . THR A 1 80 ? -36.653 18.276 2.014 1.00 47.53 80 THR A C 1
ATOM 635 O O . THR A 1 80 ? -36.516 19.439 2.403 1.00 47.53 80 THR A O 1
ATOM 638 N N . PRO A 1 81 ? -37.660 17.920 1.195 1.00 44.00 81 PRO A N 1
ATOM 639 C CA . PRO A 1 81 ? -38.704 18.863 0.835 1.00 44.00 81 PRO A CA 1
ATOM 640 C C . PRO A 1 81 ? -39.450 19.257 2.109 1.00 44.00 81 PRO A C 1
ATOM 642 O O . PRO A 1 81 ? -39.905 18.385 2.854 1.00 44.00 81 PRO A O 1
ATOM 645 N N . GLU A 1 82 ? -39.557 20.562 2.372 1.00 45.41 82 GLU A N 1
ATOM 646 C CA . GLU A 1 82 ? -40.429 21.053 3.436 1.00 45.41 82 GLU A CA 1
ATOM 647 C C . GLU A 1 82 ? -41.842 20.499 3.198 1.00 45.41 82 GLU A C 1
ATOM 649 O O . GLU A 1 82 ? -42.362 20.606 2.077 1.00 45.41 82 GLU A O 1
ATOM 654 N N . PRO A 1 83 ? -42.477 19.879 4.210 1.00 46.31 83 PRO A N 1
ATOM 655 C CA . PRO A 1 83 ? -43.867 19.488 4.081 1.00 46.31 83 PRO A CA 1
ATOM 656 C C . PRO A 1 83 ? -44.691 20.754 3.796 1.00 46.31 83 PRO A C 1
ATOM 658 O O . PRO A 1 83 ? -44.454 21.787 4.429 1.00 46.31 83 PRO A O 1
ATOM 661 N N . PRO A 1 84 ? -45.643 20.717 2.844 1.00 45.97 84 PRO A N 1
ATOM 662 C CA . PRO A 1 84 ? -46.469 21.879 2.549 1.00 45.97 84 PRO A CA 1
ATOM 663 C C . PRO A 1 84 ? -47.170 22.357 3.830 1.00 45.97 84 PRO A C 1
ATOM 665 O O . PRO A 1 84 ? -47.524 21.524 4.672 1.00 45.97 84 PRO A O 1
ATOM 668 N N . PRO A 1 85 ? -47.369 23.678 3.999 1.00 42.75 85 PRO A N 1
ATOM 669 C CA . PRO A 1 85 ? -47.928 24.236 5.220 1.00 42.75 85 PRO A CA 1
ATOM 670 C C . PRO A 1 85 ? -49.254 23.552 5.551 1.00 42.75 85 PRO A C 1
ATOM 672 O O . PRO A 1 85 ? -50.182 23.533 4.741 1.00 42.75 85 PRO A O 1
ATOM 675 N N . TYR A 1 86 ? -49.315 22.967 6.749 1.00 54.09 86 TYR A N 1
ATOM 676 C CA . TYR A 1 86 ? -50.519 22.356 7.292 1.00 54.09 86 TYR A CA 1
ATOM 677 C C . TYR A 1 86 ? -51.609 23.425 7.372 1.00 54.09 86 TYR A C 1
ATOM 679 O O . TYR A 1 86 ? -51.547 24.321 8.213 1.00 54.09 86 TYR A O 1
ATOM 687 N N . VAL A 1 87 ? -52.597 23.344 6.481 1.00 49.78 87 VAL A N 1
ATOM 688 C CA . VAL A 1 87 ? -53.855 24.075 6.626 1.00 49.78 87 VAL A CA 1
ATOM 689 C C . VAL A 1 87 ? -54.697 23.263 7.611 1.00 49.78 87 VAL A C 1
ATOM 691 O O . VAL A 1 87 ? -55.060 22.130 7.281 1.00 49.78 87 VAL A O 1
ATOM 694 N N . PRO A 1 88 ? -54.990 23.776 8.820 1.00 46.56 88 PRO A N 1
ATOM 695 C CA . PRO A 1 88 ? -55.881 23.089 9.740 1.00 46.56 88 PRO A CA 1
ATOM 696 C C . PRO A 1 88 ? -57.246 22.912 9.064 1.00 46.56 88 PRO A C 1
ATOM 698 O O . PRO A 1 88 ? -57.779 23.896 8.544 1.00 46.56 88 PRO A O 1
ATOM 701 N N . PRO A 1 89 ? -57.827 21.702 9.039 1.00 45.62 89 PRO A N 1
ATOM 702 C CA . PRO A 1 89 ? -59.207 21.534 8.609 1.00 45.62 89 PRO A CA 1
ATOM 703 C C . PRO A 1 89 ? -60.108 22.409 9.486 1.00 45.62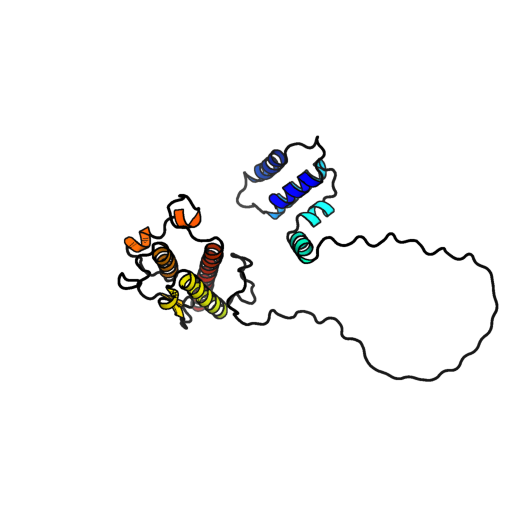 89 PRO A C 1
ATOM 705 O O . PRO A 1 89 ? -60.020 22.325 10.712 1.00 45.62 89 PRO A O 1
ATOM 708 N N . GLU A 1 90 ? -60.940 23.255 8.869 1.00 44.34 90 GLU A N 1
ATOM 709 C CA . GLU A 1 90 ? -61.948 24.039 9.586 1.00 44.34 90 GLU A CA 1
ATOM 710 C C . GLU A 1 90 ? -62.799 23.100 10.445 1.00 44.34 90 GLU A C 1
ATOM 712 O O . GLU A 1 90 ? -63.448 22.177 9.950 1.00 44.34 90 GLU A O 1
ATOM 717 N N . GLU A 1 91 ? -62.746 23.334 11.750 1.00 42.97 91 GLU A N 1
ATOM 718 C CA . GLU A 1 91 ? -63.524 22.641 12.763 1.00 42.97 91 GLU A CA 1
ATOM 719 C C . GLU A 1 91 ? -65.016 22.952 12.526 1.00 42.97 91 GLU A C 1
ATOM 721 O O . GLU A 1 91 ? -65.418 24.115 12.629 1.00 42.97 91 GLU A O 1
ATOM 726 N N . PRO A 1 92 ? -65.866 21.971 12.161 1.00 43.84 92 PRO A N 1
ATOM 727 C CA . PRO A 1 92 ? -67.269 22.260 11.920 1.00 43.84 92 PRO A CA 1
ATOM 728 C C . PRO A 1 92 ? -67.991 22.461 13.258 1.00 43.84 92 PRO A C 1
ATOM 730 O O . PRO A 1 92 ? -68.053 21.558 14.096 1.00 43.84 92 PRO A O 1
ATOM 733 N N . GLU A 1 93 ? -68.562 23.655 13.444 1.00 37.56 93 GLU A N 1
ATOM 734 C CA . GLU A 1 93 ? -69.405 23.992 14.594 1.00 37.56 93 GLU A CA 1
ATOM 735 C C . GLU A 1 93 ? -70.614 23.038 14.750 1.00 37.56 93 GLU A C 1
ATOM 737 O O . GLU A 1 93 ? -71.158 22.516 13.770 1.00 37.56 93 GLU A O 1
ATOM 742 N N . PRO A 1 94 ? -71.096 22.824 15.991 1.00 48.09 94 PRO A N 1
ATOM 743 C CA . PRO A 1 94 ? -72.011 21.741 16.319 1.00 48.09 94 PRO A CA 1
ATOM 744 C C . PRO A 1 94 ? -73.479 22.160 16.197 1.00 48.09 94 PRO A C 1
ATOM 746 O O . PRO A 1 94 ? -73.862 23.209 16.719 1.00 48.09 94 PRO A O 1
ATOM 749 N N . ARG A 1 95 ? -74.337 21.287 15.633 1.00 32.91 95 ARG A N 1
ATOM 750 C CA . ARG A 1 95 ? -75.771 21.131 15.994 1.00 32.91 95 ARG A CA 1
ATOM 751 C C . ARG A 1 95 ? -76.461 19.972 15.222 1.00 32.91 95 ARG A C 1
ATOM 753 O O . ARG A 1 95 ? -75.867 19.437 14.299 1.00 32.91 95 ARG A O 1
ATOM 760 N N . PRO A 1 96 ? -77.646 19.471 15.638 1.00 39.75 96 PRO A N 1
ATOM 761 C CA . PRO A 1 96 ? -77.756 18.313 16.526 1.00 39.75 96 PRO A CA 1
ATOM 762 C C . PRO A 1 96 ? -78.625 17.151 15.979 1.00 39.75 96 PRO A C 1
ATOM 764 O O . PRO A 1 96 ? -79.553 17.350 15.209 1.00 39.75 96 PRO A O 1
ATOM 767 N N . VAL A 1 97 ? -78.375 15.954 16.530 1.00 41.56 97 VAL A N 1
ATOM 768 C CA . VAL A 1 97 ? -79.333 14.880 16.886 1.00 41.56 97 VAL A CA 1
ATOM 769 C C . VAL A 1 97 ? -80.292 14.373 15.792 1.00 41.56 97 VAL A C 1
ATOM 771 O O . VAL A 1 97 ? -81.278 15.016 15.461 1.00 41.56 97 VAL A O 1
ATOM 774 N N . THR A 1 98 ? -80.181 13.088 15.436 1.00 34.03 98 THR A N 1
ATOM 775 C CA . THR A 1 98 ? -81.237 12.105 15.770 1.00 34.03 98 THR A CA 1
ATOM 776 C C . THR A 1 98 ? -80.811 10.650 15.546 1.00 34.03 98 THR A C 1
ATOM 778 O O . THR A 1 98 ? -80.457 10.212 14.462 1.00 34.03 98 THR A O 1
ATOM 781 N N . ARG A 1 99 ? -80.904 9.903 16.652 1.00 40.00 99 ARG A N 1
ATOM 782 C CA . ARG A 1 99 ? -81.141 8.457 16.797 1.00 40.00 99 ARG A CA 1
ATOM 783 C C . ARG A 1 99 ? -81.662 7.728 15.541 1.00 40.00 99 ARG A C 1
ATOM 785 O O . ARG A 1 99 ? -82.769 8.029 15.110 1.00 40.00 99 ARG A O 1
ATOM 792 N N . ARG A 1 100 ? -81.089 6.552 15.245 1.00 36.00 100 ARG A N 1
ATOM 793 C CA . ARG A 1 100 ? -81.672 5.242 15.634 1.00 36.00 100 ARG A CA 1
ATOM 794 C C . ARG A 1 100 ? -80.761 4.049 15.276 1.00 36.00 100 ARG A C 1
ATOM 796 O O . ARG A 1 100 ? -80.234 3.964 14.182 1.00 36.00 100 ARG A O 1
ATOM 803 N N . ARG A 1 101 ? -80.657 3.139 16.257 1.00 31.08 101 ARG A N 1
ATOM 804 C CA . ARG A 1 101 ? -80.247 1.710 16.236 1.00 31.08 101 ARG A CA 1
ATOM 805 C C . ARG A 1 101 ? -80.839 0.922 15.039 1.00 31.08 101 ARG A C 1
ATOM 807 O O . ARG A 1 101 ? -81.887 1.337 14.561 1.00 31.08 101 ARG A O 1
ATOM 814 N N . LYS A 1 102 ? -80.358 -0.256 14.602 1.00 32.72 102 LYS A N 1
ATOM 815 C CA . LYS A 1 102 ? -79.769 -1.457 15.268 1.00 32.72 102 LYS A CA 1
ATOM 816 C C . LYS A 1 102 ? -79.092 -2.363 14.168 1.00 32.72 102 LYS A C 1
ATOM 818 O O . LYS A 1 102 ? -78.986 -1.860 13.057 1.00 32.72 102 LYS A O 1
ATOM 823 N N . PRO A 1 103 ? -78.604 -3.605 14.428 1.00 44.22 103 PRO A N 1
ATOM 824 C CA . PRO A 1 103 ? -77.364 -4.185 13.891 1.00 44.22 103 PRO A CA 1
ATOM 825 C C . PRO A 1 103 ? -77.645 -5.369 12.930 1.00 44.22 103 PRO A C 1
ATOM 827 O O . PRO A 1 103 ? -78.804 -5.587 12.609 1.00 44.22 103 PRO A O 1
ATOM 830 N N . GLU A 1 104 ? -76.599 -6.104 12.530 1.00 31.31 104 GLU A N 1
ATOM 831 C CA . GLU A 1 104 ? -76.526 -7.521 12.064 1.00 31.31 104 GLU A CA 1
ATOM 832 C C . GLU A 1 104 ? -75.227 -7.610 11.228 1.00 31.31 104 GLU A C 1
ATOM 834 O O . GLU A 1 104 ? -75.114 -6.927 10.217 1.00 31.31 104 GLU A O 1
ATOM 839 N N . THR A 1 105 ? -74.077 -8.033 11.771 1.00 32.00 105 THR A N 1
ATOM 840 C CA . THR A 1 105 ? -73.588 -9.399 12.082 1.00 32.00 105 THR A CA 1
ATOM 841 C C . THR A 1 105 ? -73.509 -10.317 10.863 1.00 32.00 105 THR A C 1
ATOM 843 O O . THR A 1 105 ? -74.552 -10.711 10.365 1.00 32.00 105 THR A O 1
ATOM 846 N N . GLU A 1 106 ? -72.269 -10.645 10.471 1.00 33.44 106 GLU A N 1
ATOM 847 C CA . GLU A 1 106 ? -71.722 -11.904 9.902 1.00 33.44 106 GLU A CA 1
ATOM 848 C C . GLU A 1 106 ? -70.519 -11.532 9.013 1.00 33.44 106 GLU A C 1
ATOM 850 O O . GLU A 1 106 ? -70.582 -10.540 8.296 1.00 33.44 106 GLU A O 1
ATOM 855 N N . GLU A 1 107 ? -69.382 -12.215 8.953 1.00 34.56 107 GLU A N 1
ATOM 856 C CA . GLU A 1 107 ? -68.674 -13.204 9.768 1.00 34.56 107 GLU A CA 1
ATOM 857 C C . GLU A 1 107 ? -67.219 -13.177 9.240 1.00 34.56 107 GLU A C 1
ATOM 859 O O . GLU A 1 107 ? -66.927 -12.554 8.217 1.00 34.56 107 GLU A O 1
ATOM 864 N N . GLU A 1 108 ? -66.302 -13.781 9.984 1.00 36.47 108 GLU A N 1
ATOM 865 C CA . GLU A 1 108 ? -64.852 -13.789 9.778 1.00 36.47 108 GLU A CA 1
ATOM 866 C C . GLU A 1 108 ? -64.396 -14.327 8.406 1.00 36.47 108 GLU A C 1
ATOM 868 O O . GLU A 1 108 ? -64.928 -15.316 7.911 1.00 36.47 108 GLU A O 1
ATOM 873 N N . ASP A 1 109 ? -63.299 -13.775 7.872 1.00 29.39 109 ASP A N 1
ATOM 874 C CA . ASP A 1 109 ? -62.247 -14.614 7.287 1.00 29.39 109 ASP A CA 1
ATOM 875 C C . ASP A 1 109 ? -60.863 -14.027 7.592 1.00 29.39 109 ASP A C 1
ATOM 877 O O . ASP A 1 109 ? -60.641 -12.813 7.627 1.00 29.39 109 ASP A O 1
ATOM 881 N N . VAL A 1 110 ? -59.955 -14.939 7.898 1.00 31.47 110 VAL A N 1
ATOM 882 C CA . VAL A 1 110 ? -58.643 -14.748 8.498 1.00 31.47 110 VAL A CA 1
ATOM 883 C C . VAL A 1 110 ? -57.584 -14.723 7.399 1.00 31.47 110 VAL A C 1
ATOM 885 O O . VAL A 1 110 ? -57.555 -15.599 6.544 1.00 31.47 110 VAL A O 1
ATOM 888 N N . GLY A 1 111 ? -56.611 -13.815 7.517 1.00 27.28 111 GLY A N 1
ATOM 889 C CA . GLY A 1 111 ? -55.239 -14.117 7.094 1.00 27.28 111 GLY A CA 1
ATOM 890 C C . GLY A 1 111 ? -54.600 -13.146 6.106 1.00 27.28 111 GLY A C 1
ATOM 891 O O . GLY A 1 111 ? -54.781 -13.268 4.902 1.00 27.28 111 GLY A O 1
ATOM 892 N N . ALA A 1 112 ? -53.770 -12.242 6.635 1.00 35.34 112 ALA A N 1
ATOM 893 C CA . ALA A 1 112 ? -52.359 -12.055 6.260 1.00 35.34 112 ALA A CA 1
ATOM 894 C C . ALA A 1 112 ? -51.844 -10.736 6.876 1.00 35.34 112 ALA A C 1
ATOM 896 O O . ALA A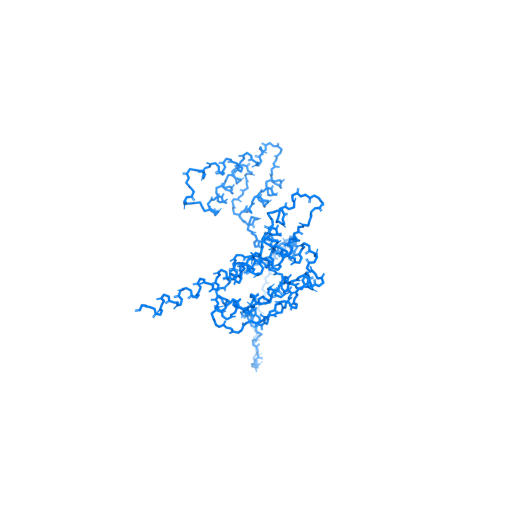 1 112 ? -52.297 -9.664 6.471 1.00 35.34 112 ALA A O 1
ATOM 897 N N . PRO A 1 113 ? -50.900 -10.758 7.835 1.00 40.59 113 PRO A N 1
ATOM 898 C CA . PRO A 1 113 ? -50.140 -9.562 8.157 1.00 40.59 113 PRO A CA 1
ATOM 899 C C . PRO A 1 113 ? -49.135 -9.313 7.025 1.00 40.59 113 PRO A C 1
ATOM 901 O O . PRO A 1 113 ? -48.368 -10.203 6.658 1.00 40.59 113 PRO A O 1
ATOM 904 N N . ALA A 1 114 ? -49.157 -8.105 6.461 1.00 43.28 114 ALA A N 1
ATOM 905 C CA . ALA A 1 114 ? -48.099 -7.621 5.581 1.00 43.28 114 ALA A CA 1
ATOM 906 C C . ALA A 1 114 ? -46.739 -7.719 6.309 1.00 43.28 114 ALA A C 1
ATOM 908 O O . ALA A 1 114 ? -46.699 -7.457 7.517 1.00 43.28 114 ALA A O 1
ATOM 909 N N . PRO A 1 115 ? -45.638 -8.104 5.635 1.00 39.28 115 PRO A N 1
ATOM 910 C CA . PRO A 1 115 ? -44.370 -8.315 6.313 1.00 39.28 115 PRO A CA 1
ATOM 911 C C . PRO A 1 115 ? -43.815 -6.989 6.835 1.00 39.28 115 PRO A C 1
ATOM 913 O O . PRO A 1 115 ? -43.798 -5.977 6.132 1.00 39.28 115 PRO A O 1
ATOM 916 N N . LEU A 1 116 ? -43.355 -7.029 8.083 1.00 45.81 116 LEU A N 1
ATOM 917 C CA . LEU A 1 116 ? -42.439 -6.056 8.667 1.00 45.81 116 LEU A CA 1
ATOM 918 C C . LEU A 1 116 ? -41.175 -5.947 7.789 1.00 45.81 116 LEU A C 1
ATOM 920 O O . LEU A 1 116 ? -40.775 -6.954 7.203 1.00 45.81 116 LEU A O 1
ATOM 924 N N . PRO A 1 117 ? -40.531 -4.769 7.706 1.00 43.84 117 PRO A N 1
ATOM 925 C CA . PRO A 1 117 ? -39.237 -4.647 7.049 1.00 43.84 117 PRO A CA 1
ATOM 926 C C . PRO A 1 117 ? -38.225 -5.514 7.806 1.00 43.84 117 PRO A C 1
ATOM 928 O O . PRO A 1 117 ? -38.074 -5.381 9.022 1.00 43.84 117 PRO A O 1
ATOM 931 N N . GLU A 1 118 ? -37.591 -6.443 7.094 1.00 42.12 118 GLU A N 1
ATOM 932 C CA . GLU A 1 118 ? -36.552 -7.308 7.646 1.00 42.12 118 GLU A CA 1
ATOM 933 C C . GLU A 1 118 ? -35.386 -6.461 8.192 1.00 42.12 118 GLU A C 1
ATOM 935 O O . GLU A 1 118 ? -35.001 -5.462 7.574 1.00 42.12 118 GLU A O 1
ATOM 940 N N . PRO A 1 119 ? -34.827 -6.821 9.361 1.00 46.94 119 PRO A N 1
ATOM 941 C CA . PRO A 1 119 ? -33.575 -6.261 9.832 1.00 46.94 119 PRO A CA 1
ATOM 942 C C . PRO A 1 119 ? -32.415 -6.901 9.063 1.00 46.94 119 PRO A C 1
ATOM 944 O O . PRO A 1 119 ? -32.395 -8.111 8.866 1.00 46.94 119 PRO A O 1
ATOM 947 N N . GLU A 1 120 ? -31.435 -6.076 8.699 1.00 49.72 120 GLU A N 1
ATOM 948 C CA . GLU A 1 120 ? -30.076 -6.496 8.340 1.00 49.72 120 GLU A CA 1
ATOM 949 C C . GLU A 1 120 ? -29.979 -7.547 7.220 1.00 49.72 120 GLU A C 1
ATOM 951 O O . GLU A 1 120 ? -29.705 -8.725 7.450 1.00 49.72 120 GLU A O 1
ATOM 956 N N . GLU A 1 121 ? -30.023 -7.081 5.969 1.00 40.16 121 GLU A N 1
ATOM 957 C CA . GLU A 1 121 ? -29.163 -7.704 4.963 1.00 40.16 121 GLU A CA 1
ATOM 958 C C . GLU A 1 121 ? -27.709 -7.454 5.387 1.00 40.16 121 GLU A C 1
ATOM 960 O O . GLU A 1 121 ? -27.130 -6.385 5.179 1.00 40.16 121 GLU A O 1
ATOM 965 N N . ALA A 1 122 ? -27.137 -8.459 6.051 1.00 39.09 122 ALA A N 1
ATOM 966 C CA . ALA A 1 122 ? -25.702 -8.655 6.139 1.00 39.09 122 ALA A CA 1
ATOM 967 C C . ALA A 1 122 ? -25.082 -8.382 4.754 1.00 39.09 122 ALA A C 1
ATOM 969 O O . ALA A 1 122 ? -25.618 -8.891 3.762 1.00 39.09 122 ALA A O 1
ATOM 970 N N . PRO A 1 123 ? -23.977 -7.614 4.644 1.00 43.78 123 PRO A N 1
ATOM 971 C CA . PRO A 1 123 ? -23.319 -7.427 3.362 1.00 43.78 123 PRO A CA 1
ATOM 972 C C . PRO A 1 123 ? -22.962 -8.810 2.834 1.00 43.78 123 PRO A C 1
ATOM 974 O O . PRO A 1 123 ? -22.183 -9.544 3.450 1.00 43.78 123 PRO A O 1
ATOM 977 N N . SER A 1 124 ? -23.616 -9.181 1.738 1.00 38.97 124 SER A N 1
ATOM 978 C CA . SER A 1 124 ? -23.397 -10.447 1.071 1.00 38.97 124 SER A CA 1
ATOM 979 C C . SER A 1 124 ? -21.936 -10.509 0.665 1.00 38.97 124 SER A C 1
ATOM 981 O O . SER A 1 124 ? -21.457 -9.771 -0.187 1.00 38.97 124 SER A O 1
ATOM 983 N N . LEU A 1 125 ? -21.244 -11.392 1.368 1.00 48.41 125 LEU A N 1
ATOM 984 C CA . LEU A 1 125 ? -19.922 -11.908 1.103 1.00 48.41 125 LEU A CA 1
ATOM 985 C C . LEU A 1 125 ? -19.785 -12.283 -0.372 1.00 48.41 125 LEU A C 1
ATOM 987 O O . LEU A 1 125 ? -20.235 -13.357 -0.746 1.00 48.41 125 LEU A O 1
ATOM 991 N N . LEU A 1 126 ? -19.100 -11.464 -1.162 1.00 34.91 126 LEU A N 1
ATOM 992 C CA . LEU A 1 126 ? -18.128 -11.914 -2.152 1.00 34.91 126 LEU A CA 1
ATOM 993 C C . LEU A 1 126 ? -17.112 -10.791 -2.347 1.00 34.91 126 LEU A C 1
ATOM 995 O O . LEU A 1 126 ? -17.452 -9.619 -2.434 1.00 34.91 126 LEU A O 1
ATOM 999 N N . CYS A 1 127 ? -15.843 -11.178 -2.381 1.00 40.22 127 CYS A N 1
ATOM 1000 C CA . CYS A 1 127 ? -14.705 -10.333 -2.700 1.00 40.22 127 CYS A CA 1
ATOM 1001 C C . CYS A 1 127 ? -14.814 -9.894 -4.177 1.00 40.22 127 CYS A C 1
ATOM 1003 O O . CYS A 1 127 ? -14.134 -10.434 -5.049 1.00 40.22 127 CYS A O 1
ATOM 1005 N N . GLU A 1 128 ? -15.742 -8.985 -4.480 1.00 36.38 128 GLU A N 1
ATOM 1006 C CA . GLU A 1 128 ? -15.919 -8.399 -5.803 1.00 36.38 128 GLU A CA 1
ATOM 1007 C C . GLU A 1 128 ? -14.951 -7.222 -5.943 1.00 36.38 128 GLU A C 1
ATOM 1009 O O . GLU A 1 128 ? -14.996 -6.230 -5.216 1.00 36.38 128 GLU A O 1
ATOM 1014 N N . GLY A 1 129 ? -13.990 -7.395 -6.850 1.00 42.38 129 GLY A N 1
ATOM 1015 C CA . GLY A 1 129 ? -12.762 -6.610 -6.969 1.00 42.38 129 GLY A CA 1
ATOM 1016 C C . GLY A 1 129 ? -12.910 -5.178 -7.481 1.00 42.38 129 GLY A C 1
ATOM 1017 O O . GLY A 1 129 ? -12.076 -4.743 -8.263 1.00 42.38 129 GLY A O 1
ATOM 1018 N N . THR A 1 130 ? -13.928 -4.435 -7.062 1.00 46.09 130 THR A N 1
ATOM 1019 C CA . THR A 1 130 ? -14.110 -3.028 -7.458 1.00 46.09 130 THR A CA 1
ATOM 1020 C C . THR A 1 130 ? -14.713 -2.151 -6.367 1.00 46.09 130 THR A C 1
ATOM 1022 O O . THR A 1 130 ? -15.040 -0.995 -6.636 1.00 46.09 130 THR A O 1
ATOM 1025 N N . GLU A 1 131 ? -14.887 -2.655 -5.143 1.00 59.00 131 GLU A N 1
ATOM 1026 C CA . GLU A 1 131 ? -15.398 -1.803 -4.075 1.00 59.00 131 GLU A CA 1
ATOM 1027 C C . GLU A 1 131 ? -14.395 -0.679 -3.767 1.00 59.00 131 GLU A C 1
ATOM 1029 O O . GLU A 1 131 ? -13.216 -0.946 -3.504 1.00 59.00 131 GLU A O 1
ATOM 1034 N N . PRO A 1 132 ? -14.827 0.594 -3.807 1.00 68.75 132 PRO A N 1
ATOM 1035 C CA . PRO A 1 132 ? -13.964 1.693 -3.421 1.00 68.75 132 PRO A CA 1
ATOM 1036 C C . PRO A 1 132 ? -13.554 1.502 -1.961 1.00 68.75 132 PRO A C 1
ATOM 1038 O O . PRO A 1 132 ? -14.383 1.222 -1.095 1.00 68.75 132 PRO A O 1
ATOM 1041 N N . VAL A 1 133 ? -12.265 1.671 -1.668 1.00 77.06 133 VAL A N 1
ATOM 1042 C CA . VAL A 1 133 ? -11.774 1.667 -0.287 1.00 77.06 133 VAL A CA 1
ATOM 1043 C C . VAL A 1 133 ? -12.426 2.839 0.451 1.00 77.06 133 VAL A C 1
ATOM 1045 O O . VAL A 1 133 ? -12.038 3.993 0.279 1.00 77.06 133 VAL A O 1
ATOM 1048 N N . MET A 1 134 ? -13.436 2.532 1.265 1.00 73.38 134 MET A N 1
ATOM 1049 C CA . MET A 1 134 ? -14.236 3.538 1.972 1.00 73.38 134 MET A CA 1
ATOM 1050 C C . MET A 1 134 ? -13.524 4.115 3.200 1.00 73.38 134 MET A C 1
ATOM 1052 O O . MET A 1 134 ? -13.783 5.254 3.581 1.00 73.38 134 MET A O 1
ATOM 1056 N N . ASP A 1 135 ? -12.645 3.331 3.827 1.00 84.88 135 ASP A N 1
ATOM 1057 C CA . ASP A 1 135 ? -11.859 3.723 4.996 1.00 84.88 135 ASP A CA 1
ATOM 1058 C C . ASP A 1 135 ? -10.516 2.978 4.977 1.00 84.88 135 ASP A C 1
ATOM 1060 O O . ASP A 1 135 ? -10.470 1.753 4.856 1.00 84.88 135 ASP A O 1
ATOM 1064 N N . ILE A 1 136 ? -9.411 3.718 5.084 1.00 89.94 136 ILE A N 1
ATOM 1065 C CA . ILE A 1 136 ? -8.058 3.151 5.102 1.00 89.94 136 ILE A CA 1
ATOM 1066 C C . ILE A 1 136 ? -7.804 2.412 6.420 1.00 89.94 136 ILE A C 1
ATOM 1068 O O . ILE A 1 136 ? -7.244 1.317 6.405 1.00 89.94 136 ILE A O 1
ATOM 1072 N N . TRP A 1 137 ? -8.244 2.968 7.549 1.00 90.06 137 TRP A N 1
ATOM 1073 C CA . TRP A 1 137 ? -7.804 2.579 8.890 1.00 90.06 137 TRP A CA 1
ATOM 1074 C C . TRP A 1 137 ? -8.735 1.582 9.568 1.00 90.06 137 TRP A C 1
ATOM 1076 O O . TRP A 1 137 ? -8.264 0.697 10.294 1.00 90.06 137 TRP A O 1
ATOM 1086 N N . ARG A 1 138 ? -10.045 1.713 9.338 1.00 87.88 138 ARG A N 1
ATOM 1087 C CA . ARG A 1 138 ? -11.056 0.894 10.009 1.00 87.88 138 ARG A CA 1
ATOM 1088 C C . ARG A 1 138 ? -11.132 -0.500 9.395 1.00 87.88 138 ARG A C 1
ATOM 1090 O O . ARG A 1 138 ? -11.393 -0.661 8.201 1.00 87.88 138 ARG A O 1
ATOM 1097 N N . ILE A 1 139 ? -10.933 -1.516 10.227 1.00 87.56 139 ILE A N 1
ATOM 1098 C CA . ILE A 1 139 ? -11.174 -2.921 9.891 1.00 87.56 139 ILE A CA 1
ATOM 1099 C C . ILE A 1 139 ? -12.383 -3.358 10.724 1.00 87.56 139 ILE A C 1
ATOM 1101 O O . ILE A 1 139 ? -12.291 -3.384 11.952 1.00 87.56 139 ILE A O 1
ATOM 1105 N N . PRO A 1 140 ? -13.548 -3.605 10.103 1.00 85.00 140 PRO A N 1
ATOM 1106 C CA . PRO A 1 140 ? -14.715 -4.124 10.806 1.00 85.00 140 PRO A CA 1
ATOM 1107 C C . PRO A 1 140 ? -14.408 -5.473 11.454 1.00 85.00 140 PRO A C 1
ATOM 1109 O O . PRO A 1 140 ? -13.818 -6.336 10.813 1.00 85.00 140 PRO A O 1
ATOM 1112 N N . GLN A 1 141 ? -14.856 -5.669 12.697 1.00 85.12 141 GLN A N 1
ATOM 1113 C CA . GLN A 1 141 ? -14.582 -6.895 13.461 1.00 85.12 141 GLN A CA 1
ATOM 1114 C C . GLN A 1 141 ? -15.074 -8.167 12.759 1.00 85.12 141 GLN A C 1
ATOM 1116 O O . GLN A 1 141 ? -14.468 -9.220 12.907 1.00 85.12 141 GLN A O 1
ATOM 1121 N N . LEU A 1 142 ? -16.126 -8.059 11.941 1.00 83.88 142 LEU A N 1
ATOM 1122 C CA . LEU A 1 142 ? -16.640 -9.164 11.127 1.00 83.88 142 LEU A CA 1
ATOM 1123 C C . LEU A 1 142 ? -15.591 -9.724 10.144 1.00 83.88 142 LEU A C 1
ATOM 1125 O O . LEU A 1 142 ? -15.639 -10.900 9.795 1.00 83.88 142 LEU A O 1
ATOM 1129 N N . TRP A 1 143 ? -14.645 -8.891 9.703 1.00 82.62 143 TRP A N 1
ATOM 1130 C CA . TRP A 1 143 ? -13.603 -9.243 8.732 1.00 82.62 143 TRP A CA 1
ATOM 1131 C C . TRP A 1 143 ? -12.197 -9.236 9.337 1.00 82.62 143 TRP A C 1
ATOM 1133 O O . TRP A 1 143 ? -11.218 -9.402 8.612 1.00 82.62 143 TRP A O 1
ATOM 1143 N N . ASP A 1 144 ? -12.088 -9.062 10.654 1.00 90.94 144 ASP A N 1
ATOM 1144 C CA . ASP A 1 144 ? -10.823 -9.007 11.388 1.00 90.94 144 ASP A CA 1
ATOM 1145 C C . ASP A 1 144 ? -10.324 -10.417 11.744 1.00 90.94 144 ASP A C 1
ATOM 1147 O O . ASP A 1 144 ? -10.094 -10.760 12.901 1.00 90.94 144 ASP A O 1
ATOM 1151 N N . THR A 1 145 ? -10.216 -11.271 10.725 1.00 91.94 145 THR A N 1
ATOM 1152 C CA . THR A 1 145 ? -9.695 -12.637 10.831 1.00 91.94 145 THR A CA 1
ATOM 1153 C C . THR A 1 145 ? -8.510 -12.809 9.889 1.00 91.94 145 THR A C 1
ATOM 1155 O O . THR A 1 145 ? -8.487 -12.249 8.792 1.00 91.94 145 THR A O 1
ATOM 1158 N N . THR A 1 146 ? -7.521 -13.619 10.274 1.00 92.62 146 THR A N 1
ATOM 1159 C CA . THR A 1 146 ? -6.312 -13.835 9.459 1.00 92.62 146 THR A CA 1
ATOM 1160 C C . THR A 1 146 ? -6.639 -14.348 8.052 1.00 92.62 146 THR A C 1
ATOM 1162 O O . THR A 1 146 ? -5.968 -13.992 7.093 1.00 92.62 146 THR A O 1
ATOM 1165 N N . GLU A 1 147 ? -7.675 -15.171 7.885 1.00 91.75 147 GLU A N 1
ATOM 1166 C CA . GLU A 1 147 ? -8.093 -15.684 6.573 1.00 91.75 147 GLU A CA 1
ATOM 1167 C C . GLU A 1 147 ? -8.705 -14.596 5.682 1.00 91.75 147 GLU A C 1
ATOM 1169 O O . GLU A 1 147 ? -8.237 -14.391 4.560 1.00 91.75 147 GLU A O 1
ATOM 1174 N N . SER A 1 148 ? -9.684 -13.845 6.197 1.00 92.25 148 SER A N 1
ATOM 1175 C CA . SER A 1 148 ? -10.331 -12.763 5.448 1.00 92.25 148 SER A CA 1
ATOM 1176 C C . SER A 1 148 ? -9.335 -11.665 5.083 1.00 92.25 148 SER A C 1
ATOM 1178 O O . SER A 1 148 ? -9.306 -11.201 3.944 1.00 92.25 148 SER A O 1
ATOM 1180 N N . LEU A 1 149 ? -8.466 -11.282 6.023 1.00 94.06 149 LEU A N 1
ATOM 1181 C CA . LEU A 1 149 ? -7.453 -10.257 5.790 1.00 94.06 149 LEU A CA 1
ATOM 1182 C C . LEU A 1 149 ? -6.415 -10.694 4.752 1.00 94.06 149 LEU A C 1
ATOM 1184 O O . LEU A 1 149 ? -6.044 -9.878 3.910 1.00 94.06 149 LEU A O 1
ATOM 1188 N N . ARG A 1 150 ? -5.981 -11.964 4.754 1.00 95.19 150 ARG A N 1
ATOM 1189 C CA . ARG A 1 150 ? -5.090 -12.502 3.710 1.00 95.19 150 ARG A CA 1
ATOM 1190 C C . ARG A 1 150 ? -5.746 -12.453 2.330 1.00 95.19 150 ARG A C 1
ATOM 1192 O O . ARG A 1 150 ? -5.097 -12.032 1.380 1.00 95.19 150 ARG A O 1
ATOM 1199 N N . SER A 1 151 ? -7.032 -12.794 2.222 1.00 93.56 151 SER A N 1
ATOM 1200 C CA . SER A 1 151 ? -7.767 -12.702 0.951 1.00 93.56 151 SER A CA 1
ATOM 1201 C C . SER A 1 151 ? -7.880 -11.258 0.439 1.00 93.56 151 SER A C 1
ATOM 1203 O O . SER A 1 151 ? -7.663 -11.002 -0.745 1.00 93.56 151 SER A O 1
ATOM 1205 N N . VAL A 1 152 ? -8.152 -10.296 1.328 1.00 93.19 152 VAL A N 1
ATOM 1206 C CA . VAL A 1 152 ? -8.184 -8.864 0.975 1.00 93.19 152 VAL A CA 1
ATOM 1207 C C . VAL A 1 152 ? -6.795 -8.354 0.578 1.00 93.19 152 VAL A C 1
ATOM 1209 O O . VAL A 1 152 ? -6.668 -7.585 -0.372 1.00 93.19 152 VAL A O 1
ATOM 1212 N N . SER A 1 153 ? -5.755 -8.782 1.294 1.00 95.56 153 SER A N 1
ATOM 1213 C CA . SER A 1 153 ? -4.356 -8.436 1.026 1.00 95.56 153 SER A CA 1
ATOM 1214 C C . SER A 1 153 ? -3.900 -8.926 -0.352 1.00 95.56 153 SER A C 1
ATOM 1216 O O . SER A 1 153 ? -3.373 -8.131 -1.127 1.00 95.56 153 SER A O 1
ATOM 1218 N N . ASP A 1 154 ? -4.191 -10.186 -0.699 1.00 96.19 154 ASP A N 1
ATOM 1219 C CA . ASP A 1 154 ? -3.939 -10.769 -2.027 1.00 96.19 154 ASP A CA 1
ATOM 1220 C C . ASP A 1 154 ? -4.600 -9.954 -3.143 1.00 96.19 154 ASP A C 1
ATOM 1222 O O . ASP A 1 154 ? -3.942 -9.510 -4.087 1.00 96.19 154 ASP A O 1
ATOM 1226 N N . ARG A 1 155 ? -5.896 -9.660 -2.986 1.00 94.62 155 ARG A N 1
ATOM 1227 C CA . ARG A 1 155 ? -6.653 -8.881 -3.969 1.00 94.62 155 ARG A CA 1
ATOM 1228 C C . ARG A 1 155 ? -6.077 -7.479 -4.165 1.00 94.62 155 ARG A C 1
ATOM 1230 O O . ARG A 1 155 ? -5.916 -7.052 -5.305 1.00 94.62 155 ARG A O 1
ATOM 1237 N N . LEU A 1 156 ? -5.782 -6.768 -3.075 1.00 95.44 156 LEU A N 1
ATOM 1238 C CA . LEU A 1 156 ? -5.211 -5.419 -3.134 1.00 95.44 156 LEU A CA 1
ATOM 1239 C C . LEU A 1 156 ? -3.808 -5.424 -3.747 1.00 95.44 156 LEU A C 1
ATOM 1241 O O . LEU A 1 156 ? -3.488 -4.536 -4.531 1.00 95.44 156 LEU A O 1
ATOM 1245 N N . ALA A 1 157 ? -2.973 -6.409 -3.413 1.00 97.44 157 ALA A N 1
ATOM 1246 C CA . ALA A 1 157 ? -1.638 -6.530 -3.987 1.00 97.44 157 ALA A CA 1
ATOM 1247 C C . ALA A 1 157 ? -1.691 -6.757 -5.503 1.00 97.44 157 ALA A C 1
ATOM 1249 O O . ALA A 1 157 ? -0.954 -6.102 -6.241 1.00 97.44 157 ALA A O 1
ATOM 1250 N N . TRP A 1 158 ? -2.591 -7.630 -5.964 1.00 97.25 158 TRP A N 1
ATOM 1251 C CA . TRP A 1 158 ? -2.800 -7.878 -7.388 1.00 97.25 158 TRP A CA 1
ATOM 1252 C C . TRP A 1 158 ? -3.315 -6.632 -8.125 1.00 97.25 158 TRP A C 1
ATOM 1254 O O . TRP A 1 158 ? -2.757 -6.270 -9.152 1.00 97.25 158 TRP A O 1
ATOM 1264 N N . ASP A 1 159 ? -4.301 -5.923 -7.572 1.00 96.12 159 ASP A N 1
ATOM 1265 C CA . ASP A 1 159 ? -4.869 -4.693 -8.154 1.00 96.12 159 ASP A CA 1
ATOM 1266 C C . ASP A 1 159 ? -3.831 -3.552 -8.247 1.00 96.12 159 ASP A C 1
ATOM 1268 O O . ASP A 1 159 ? -3.704 -2.880 -9.273 1.00 96.12 159 ASP A O 1
ATOM 1272 N N . LEU A 1 160 ? -2.992 -3.377 -7.217 1.00 96.38 160 LEU A N 1
ATOM 1273 C CA . LEU A 1 160 ? -1.868 -2.431 -7.269 1.00 96.38 160 LEU A CA 1
ATOM 1274 C C . LEU A 1 160 ? -0.846 -2.813 -8.352 1.00 96.38 160 LEU A C 1
ATOM 1276 O O . LEU A 1 160 ? -0.312 -1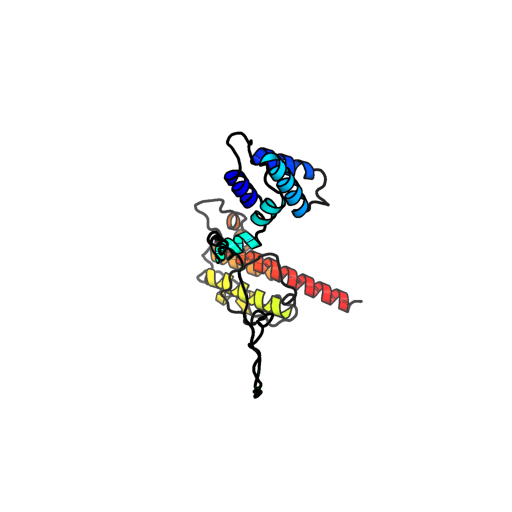.934 -9.033 1.00 96.38 160 LEU A O 1
ATOM 1280 N N . ALA A 1 161 ? -0.565 -4.107 -8.508 1.00 96.94 161 ALA A N 1
ATOM 1281 C CA . ALA A 1 161 ? 0.382 -4.615 -9.491 1.00 96.94 161 ALA A CA 1
ATOM 1282 C C . ALA A 1 161 ? -0.157 -4.523 -10.932 1.00 96.94 161 ALA A C 1
ATOM 1284 O O . ALA A 1 161 ? 0.583 -4.119 -11.836 1.00 96.94 161 ALA A O 1
ATOM 1285 N N . GLU A 1 162 ? -1.444 -4.811 -11.140 1.00 96.44 162 GLU A N 1
ATOM 1286 C CA . GLU A 1 162 ? -2.143 -4.683 -12.425 1.00 96.44 162 GLU A CA 1
ATOM 1287 C C . GLU A 1 162 ? -2.099 -3.235 -12.923 1.00 96.44 162 GLU A C 1
ATOM 1289 O O . GLU A 1 162 ? -1.794 -2.984 -14.092 1.00 96.44 162 GLU A O 1
ATOM 1294 N N . HIS A 1 163 ? -2.278 -2.263 -12.021 1.00 95.19 163 HIS A N 1
ATOM 1295 C CA . HIS A 1 163 ? -2.216 -0.838 -12.354 1.00 95.19 163 HIS A CA 1
ATOM 1296 C C . HIS A 1 163 ? -0.899 -0.427 -13.044 1.00 95.19 163 HIS A C 1
ATOM 1298 O O . HIS A 1 163 ? -0.867 0.527 -13.828 1.00 95.19 163 HIS A O 1
ATOM 1304 N N . TYR A 1 164 ? 0.191 -1.161 -12.792 1.00 95.56 164 TYR A N 1
ATOM 1305 C CA . TYR A 1 164 ? 1.503 -0.935 -13.400 1.00 95.56 164 TYR A CA 1
ATOM 1306 C C . TYR A 1 164 ? 2.018 -2.100 -14.254 1.00 95.56 164 TYR A C 1
ATOM 1308 O O . TYR A 1 164 ? 3.214 -2.118 -14.576 1.00 95.56 164 TYR A O 1
ATOM 1316 N N . ALA A 1 165 ? 1.121 -3.005 -14.666 1.00 96.50 165 ALA A N 1
ATOM 1317 C CA . ALA A 1 165 ? 1.389 -4.164 -15.521 1.00 96.50 165 ALA A CA 1
ATOM 1318 C C . ALA A 1 165 ? 2.538 -5.052 -15.007 1.00 96.50 165 ALA A C 1
ATOM 1320 O O . ALA A 1 165 ? 3.436 -5.438 -15.760 1.00 96.50 165 ALA A O 1
ATOM 1321 N N . ILE A 1 166 ? 2.541 -5.296 -13.696 1.00 97.19 166 ILE A N 1
ATOM 1322 C CA . ILE A 1 166 ? 3.452 -6.216 -12.999 1.00 97.19 166 ILE A CA 1
ATOM 1323 C C . ILE A 1 166 ? 2.675 -7.260 -12.179 1.00 97.19 166 ILE A C 1
ATOM 1325 O O . ILE A 1 166 ? 3.218 -7.857 -11.250 1.00 97.19 166 ILE A O 1
ATOM 1329 N N . ASP A 1 167 ? 1.394 -7.457 -12.490 1.00 96.00 167 ASP A N 1
ATOM 1330 C CA . ASP A 1 167 ? 0.509 -8.453 -11.877 1.00 96.00 167 ASP A CA 1
ATOM 1331 C C . ASP A 1 167 ? 1.039 -9.884 -12.043 1.00 96.00 167 ASP A C 1
ATOM 1333 O O . ASP A 1 167 ? 0.895 -10.709 -11.145 1.00 96.00 167 ASP A O 1
ATOM 1337 N N . ASP A 1 168 ? 1.780 -10.148 -13.120 1.00 95.88 168 ASP A N 1
ATOM 1338 C CA . ASP A 1 168 ? 2.493 -11.402 -13.378 1.00 95.88 168 ASP A CA 1
ATOM 1339 C C . ASP A 1 168 ? 3.668 -11.668 -12.412 1.00 95.88 168 ASP A C 1
ATOM 1341 O O . ASP A 1 168 ? 4.362 -12.687 -12.527 1.00 95.88 168 ASP A O 1
ATOM 1345 N N . ARG A 1 169 ? 3.955 -10.741 -11.490 1.00 96.12 169 ARG A N 1
ATOM 1346 C CA . ARG A 1 169 ? 4.889 -10.919 -10.369 1.00 96.12 169 ARG A CA 1
ATOM 1347 C C . ARG A 1 169 ? 4.186 -11.246 -9.056 1.00 96.12 169 ARG A C 1
ATOM 1349 O O . ARG A 1 169 ? 4.889 -11.547 -8.095 1.00 96.12 169 ARG A O 1
ATOM 1356 N N . ILE A 1 170 ? 2.859 -11.194 -8.990 1.00 96.94 170 ILE A N 1
ATOM 1357 C CA . ILE A 1 170 ? 2.098 -11.493 -7.775 1.00 96.94 170 ILE A CA 1
ATOM 1358 C C . ILE A 1 170 ? 1.598 -12.933 -7.835 1.00 96.94 170 ILE A C 1
ATOM 1360 O O . ILE A 1 170 ? 0.993 -13.358 -8.815 1.00 96.94 170 ILE A O 1
ATOM 1364 N N . ILE A 1 171 ? 1.872 -13.694 -6.778 1.00 96.62 171 ILE A N 1
ATOM 1365 C CA . ILE A 1 171 ? 1.402 -15.069 -6.614 1.00 96.62 171 ILE A CA 1
ATOM 1366 C C . ILE A 1 171 ? 0.570 -15.127 -5.339 1.00 96.62 171 ILE A C 1
ATOM 1368 O O . ILE A 1 171 ? 1.080 -14.793 -4.273 1.00 96.62 171 ILE A O 1
ATOM 1372 N N . SER A 1 172 ? -0.673 -15.595 -5.428 1.00 95.38 172 SER A N 1
ATOM 1373 C CA . SER A 1 172 ? -1.504 -15.818 -4.244 1.00 95.38 172 SER A CA 1
ATOM 1374 C C . SER A 1 172 ? -0.875 -16.862 -3.324 1.00 95.38 172 SER A C 1
ATOM 1376 O O . SER A 1 172 ? -0.425 -17.921 -3.772 1.00 95.38 172 SER A O 1
ATOM 1378 N N . ASP A 1 173 ? -0.863 -16.567 -2.030 1.00 92.75 173 ASP A N 1
ATOM 1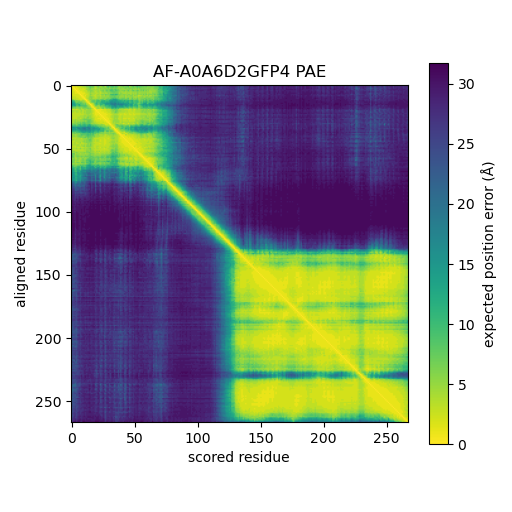379 C CA . ASP A 1 173 ? -0.260 -17.409 -1.008 1.00 92.75 173 ASP A CA 1
ATOM 1380 C C . ASP A 1 173 ? -1.315 -18.009 -0.082 1.00 92.75 173 ASP A C 1
ATOM 1382 O O . ASP A 1 173 ? -2.092 -17.300 0.559 1.00 92.75 173 ASP A O 1
ATOM 1386 N N . ALA A 1 174 ? -1.306 -19.336 0.023 1.00 89.19 174 ALA A N 1
ATOM 1387 C CA . ALA A 1 174 ? -2.177 -20.070 0.931 1.00 89.19 174 ALA A CA 1
ATOM 1388 C C . ALA A 1 174 ? -1.564 -20.267 2.332 1.00 89.19 174 ALA A C 1
ATOM 1390 O O . ALA A 1 174 ? -2.267 -20.756 3.224 1.00 89.19 174 ALA A O 1
ATOM 1391 N N . ASP A 1 175 ? -0.293 -19.900 2.555 1.00 91.00 175 ASP A N 1
ATOM 1392 C CA . ASP A 1 175 ? 0.373 -20.056 3.851 1.00 91.00 175 ASP A CA 1
ATOM 1393 C C . ASP A 1 175 ? -0.375 -19.305 4.961 1.00 91.00 175 ASP A C 1
ATOM 1395 O O . ASP A 1 175 ? -0.647 -18.104 4.876 1.00 91.00 175 ASP A O 1
ATOM 1399 N N . VAL A 1 176 ? -0.709 -20.038 6.026 1.00 88.19 176 VAL A N 1
ATOM 1400 C CA . VAL A 1 176 ? -1.416 -19.545 7.219 1.00 88.19 176 VAL A CA 1
ATOM 1401 C C . VAL A 1 176 ? -0.610 -18.461 7.933 1.00 88.19 176 VAL A C 1
ATOM 1403 O O . VAL A 1 176 ? -1.195 -17.540 8.505 1.00 88.19 176 VAL A O 1
ATOM 1406 N N . ASN A 1 177 ? 0.717 -18.532 7.836 1.00 88.25 177 ASN A N 1
ATOM 1407 C CA . ASN A 1 177 ? 1.631 -17.556 8.423 1.00 88.25 177 ASN A CA 1
ATOM 1408 C C . ASN A 1 177 ? 2.012 -16.425 7.453 1.00 88.25 177 ASN A C 1
ATOM 1410 O O . ASN A 1 177 ? 2.688 -15.478 7.850 1.00 88.25 177 ASN A O 1
ATOM 1414 N N . GLY A 1 178 ? 1.574 -16.495 6.195 1.00 92.69 178 GLY A N 1
ATOM 1415 C CA . GLY A 1 178 ? 1.823 -15.468 5.191 1.00 92.69 178 GLY A CA 1
ATOM 1416 C C . GLY A 1 178 ? 0.880 -14.270 5.304 1.00 92.69 178 GLY A C 1
ATOM 1417 O O . GLY A 1 178 ? -0.012 -14.205 6.152 1.00 92.69 178 GLY A O 1
ATOM 1418 N N . ILE A 1 179 ? 1.055 -13.317 4.389 1.00 95.50 179 ILE A N 1
ATOM 1419 C CA . ILE A 1 179 ? 0.206 -12.120 4.273 1.00 95.50 179 ILE A CA 1
ATOM 1420 C C . ILE A 1 179 ? -0.814 -12.222 3.130 1.00 95.50 179 ILE A C 1
ATOM 1422 O O . ILE A 1 179 ? -1.487 -11.240 2.831 1.00 95.50 179 ILE A O 1
ATOM 1426 N N . GLY A 1 180 ? -0.946 -13.397 2.505 1.00 95.12 180 GLY A N 1
ATOM 1427 C CA . GLY A 1 180 ? -1.922 -13.694 1.449 1.00 95.12 180 GLY A CA 1
ATOM 1428 C C . GLY A 1 180 ? -1.373 -13.641 0.022 1.00 95.12 180 GLY A C 1
ATOM 1429 O O . GLY A 1 180 ? -1.997 -14.189 -0.879 1.00 95.12 180 GLY A O 1
ATOM 1430 N N . PHE A 1 181 ? -0.192 -13.062 -0.193 1.00 97.12 181 PHE A N 1
ATOM 1431 C CA . PHE A 1 181 ? 0.479 -13.046 -1.494 1.00 97.12 181 PHE A CA 1
ATOM 1432 C C . PHE A 1 181 ? 1.999 -13.087 -1.335 1.00 97.12 181 PHE A C 1
ATOM 1434 O O . PHE A 1 181 ? 2.525 -12.659 -0.311 1.00 97.12 181 PHE A O 1
ATOM 1441 N N . HIS A 1 182 ? 2.680 -13.539 -2.386 1.00 96.44 182 HIS A N 1
ATOM 1442 C CA . HIS A 1 182 ? 4.125 -13.476 -2.580 1.00 96.44 182 HIS A CA 1
ATOM 1443 C C . HIS A 1 182 ? 4.465 -12.644 -3.808 1.00 96.44 182 HIS A C 1
ATOM 1445 O O . HIS A 1 182 ? 3.699 -12.564 -4.772 1.00 96.44 182 HIS A O 1
ATOM 1451 N N . VAL A 1 183 ? 5.662 -12.068 -3.790 1.00 95.88 183 VAL A N 1
ATOM 1452 C CA . VAL A 1 183 ? 6.180 -11.248 -4.883 1.00 95.88 183 VAL A CA 1
ATOM 1453 C C . VAL A 1 183 ? 7.372 -11.954 -5.527 1.00 95.88 183 VAL A C 1
ATOM 1455 O O . VAL A 1 183 ? 8.388 -12.209 -4.882 1.00 95.88 183 VAL A O 1
ATOM 1458 N N . MET A 1 184 ? 7.264 -12.265 -6.819 1.00 95.12 184 MET A N 1
ATOM 1459 C CA . MET A 1 184 ? 8.368 -12.805 -7.611 1.00 95.12 184 MET A CA 1
ATOM 1460 C C . MET A 1 184 ? 9.456 -11.748 -7.842 1.00 95.12 184 MET A C 1
ATOM 1462 O O . MET A 1 184 ? 9.143 -10.555 -7.914 1.00 95.12 184 MET A O 1
ATOM 1466 N N . PRO A 1 185 ? 10.723 -12.161 -8.046 1.00 92.81 185 PRO A N 1
ATOM 1467 C CA . PRO A 1 185 ? 11.799 -11.242 -8.394 1.00 92.81 185 PRO A CA 1
ATOM 1468 C C . PRO A 1 185 ? 11.460 -10.365 -9.603 1.00 92.81 185 PRO A C 1
ATOM 1470 O O . PRO A 1 185 ? 10.957 -10.844 -10.622 1.00 92.81 185 PRO A O 1
ATOM 1473 N N . PHE A 1 186 ? 11.789 -9.080 -9.501 1.00 92.88 186 PHE A N 1
ATOM 1474 C CA . PHE A 1 186 ? 11.665 -8.120 -10.591 1.00 92.88 186 PHE A CA 1
ATOM 1475 C C . PHE A 1 186 ? 13.044 -7.768 -11.119 1.00 92.88 186 PHE A C 1
ATOM 1477 O O . PHE A 1 186 ? 13.806 -7.048 -10.476 1.00 92.88 186 PHE A O 1
ATOM 1484 N N . ALA A 1 187 ? 13.372 -8.329 -12.277 1.00 89.12 187 ALA A N 1
ATOM 1485 C CA . ALA A 1 187 ? 14.665 -8.174 -12.918 1.00 89.12 187 ALA A CA 1
ATOM 1486 C C . ALA A 1 187 ? 14.547 -7.381 -14.226 1.00 89.12 187 ALA A C 1
ATOM 1488 O O . ALA A 1 187 ? 13.457 -7.092 -14.724 1.00 89.12 187 ALA A O 1
ATOM 1489 N N . SER A 1 188 ? 15.703 -6.997 -14.766 1.00 89.25 188 SER A N 1
ATOM 1490 C CA . SER A 1 188 ? 15.835 -6.141 -15.948 1.00 89.25 188 SER A CA 1
ATOM 1491 C C . SER A 1 188 ? 15.344 -6.766 -17.255 1.00 89.25 188 SER A C 1
ATOM 1493 O O . SER A 1 188 ? 15.232 -6.063 -18.257 1.00 89.25 188 SER A O 1
ATOM 1495 N N . ASP A 1 189 ? 15.041 -8.061 -17.251 1.00 90.38 189 ASP A N 1
ATOM 1496 C CA . ASP A 1 189 ? 14.414 -8.785 -18.353 1.00 90.38 189 ASP A CA 1
ATOM 1497 C C . ASP A 1 189 ? 12.911 -8.490 -18.480 1.00 90.38 189 ASP A C 1
ATOM 1499 O O . ASP A 1 189 ? 12.345 -8.641 -19.565 1.00 90.38 189 ASP A O 1
ATOM 1503 N N . HIS A 1 190 ? 12.262 -8.024 -17.409 1.00 94.19 190 HIS A N 1
ATOM 1504 C CA . HIS A 1 190 ? 10.848 -7.682 -17.441 1.00 94.19 190 HIS A CA 1
ATOM 1505 C C . HIS A 1 190 ? 10.604 -6.370 -18.214 1.00 94.19 190 HIS A C 1
ATOM 1507 O O . HIS A 1 190 ? 11.248 -5.356 -17.924 1.00 94.19 190 HIS A O 1
ATOM 1513 N N . PRO A 1 191 ? 9.628 -6.304 -19.144 1.00 94.06 191 PRO A N 1
ATOM 1514 C CA . PRO A 1 191 ? 9.396 -5.117 -19.975 1.00 94.06 191 PRO A CA 1
ATOM 1515 C C . PRO A 1 191 ? 9.092 -3.857 -19.154 1.00 94.06 191 PRO A C 1
ATOM 1517 O O . PRO A 1 191 ? 9.472 -2.749 -19.539 1.00 94.06 191 PRO A O 1
ATOM 1520 N N . MET A 1 192 ? 8.431 -4.017 -18.004 1.00 94.44 192 MET A N 1
ATOM 1521 C CA . MET A 1 192 ? 8.103 -2.903 -17.111 1.00 94.44 192 MET A CA 1
ATOM 1522 C C . MET A 1 192 ? 9.250 -2.498 -16.175 1.00 94.44 192 MET A C 1
ATOM 1524 O O . MET A 1 192 ? 9.136 -1.475 -15.509 1.00 94.44 192 MET A O 1
ATOM 1528 N N . PHE A 1 193 ? 10.375 -3.223 -16.136 1.00 93.44 193 PHE A N 1
ATOM 1529 C CA . PHE A 1 193 ? 11.500 -2.877 -15.256 1.00 93.44 193 PHE A CA 1
ATOM 1530 C C . PHE A 1 193 ? 12.099 -1.505 -15.573 1.00 93.44 193 PHE A C 1
ATOM 1532 O O . PHE A 1 193 ? 12.582 -0.805 -14.692 1.00 93.44 193 PHE A O 1
ATOM 1539 N N . THR A 1 194 ? 12.031 -1.069 -16.829 1.00 92.31 194 THR A N 1
ATOM 1540 C CA . THR A 1 194 ? 12.510 0.261 -17.234 1.00 92.31 194 THR A CA 1
ATOM 1541 C C . THR A 1 194 ? 11.639 1.407 -16.713 1.00 92.31 194 THR A C 1
ATOM 1543 O O . THR A 1 194 ? 12.075 2.558 -16.724 1.00 92.31 194 THR A O 1
ATOM 1546 N N . ARG A 1 195 ? 10.419 1.117 -16.241 1.00 92.94 195 ARG A N 1
ATOM 1547 C CA . ARG A 1 195 ? 9.462 2.125 -15.787 1.00 92.94 195 ARG A CA 1
ATOM 1548 C C . ARG A 1 195 ? 9.650 2.431 -14.296 1.00 92.94 195 ARG A C 1
ATOM 1550 O O . ARG A 1 195 ? 9.577 1.508 -13.480 1.00 92.94 195 ARG A O 1
ATOM 1557 N N . PRO A 1 196 ? 9.836 3.708 -13.905 1.00 91.56 196 PRO A N 1
ATOM 1558 C CA . PRO A 1 196 ? 10.013 4.076 -12.500 1.00 91.56 196 PRO A CA 1
ATOM 1559 C C . PRO A 1 196 ? 8.791 3.715 -11.646 1.00 91.56 196 PRO A C 1
ATOM 1561 O O . PRO A 1 196 ? 8.954 3.242 -10.526 1.00 91.56 196 PRO A O 1
ATOM 1564 N N . GLN A 1 197 ? 7.579 3.848 -12.192 1.00 92.69 197 GLN A N 1
ATOM 1565 C CA . GLN A 1 197 ? 6.339 3.518 -11.490 1.00 92.69 197 GLN A CA 1
ATOM 1566 C C . GLN A 1 197 ? 6.219 2.037 -11.129 1.00 92.69 197 GLN A C 1
ATOM 1568 O O . GLN A 1 197 ? 5.873 1.696 -10.000 1.00 92.69 197 GLN A O 1
ATOM 1573 N N . SER A 1 198 ? 6.578 1.153 -12.059 1.00 95.19 198 SER A N 1
ATOM 1574 C CA . SER A 1 198 ? 6.519 -0.291 -11.853 1.00 95.19 198 SER A CA 1
ATOM 1575 C C . SER A 1 198 ? 7.589 -0.735 -10.853 1.00 95.19 198 SER A C 1
ATOM 1577 O O . SER A 1 198 ? 7.305 -1.543 -9.977 1.00 95.19 198 SER A O 1
ATOM 1579 N N . ARG A 1 199 ? 8.793 -0.141 -10.905 1.00 95.06 199 ARG A N 1
ATOM 1580 C CA . ARG A 1 199 ? 9.844 -0.359 -9.894 1.00 95.06 199 ARG A CA 1
ATOM 1581 C C . ARG A 1 199 ? 9.406 0.080 -8.502 1.00 95.06 199 ARG A C 1
ATOM 1583 O O . ARG A 1 199 ? 9.614 -0.665 -7.552 1.00 95.06 199 ARG A O 1
ATOM 1590 N N . ALA A 1 200 ? 8.803 1.260 -8.382 1.00 95.00 200 ALA A N 1
ATOM 1591 C CA . ALA A 1 200 ? 8.330 1.784 -7.106 1.00 95.00 200 ALA A CA 1
ATOM 1592 C C . ALA A 1 200 ? 7.191 0.934 -6.519 1.00 95.00 200 ALA A C 1
ATOM 1594 O O . ALA A 1 200 ? 7.228 0.589 -5.341 1.00 95.00 200 ALA A O 1
ATOM 1595 N N . CYS A 1 201 ? 6.208 0.550 -7.341 1.00 96.38 201 CYS A N 1
ATOM 1596 C CA . CYS A 1 201 ? 5.123 -0.334 -6.919 1.00 96.38 201 CYS A CA 1
ATOM 1597 C C . CYS A 1 201 ? 5.651 -1.708 -6.489 1.00 96.38 201 CYS A C 1
ATOM 1599 O O . CYS A 1 201 ? 5.343 -2.162 -5.389 1.00 96.38 201 CYS A O 1
ATOM 1601 N N . TRP A 1 202 ? 6.516 -2.330 -7.296 1.00 96.94 202 TRP A N 1
ATOM 1602 C CA . TRP A 1 202 ? 7.121 -3.609 -6.936 1.00 96.94 202 TRP A CA 1
ATOM 1603 C C . TRP A 1 202 ? 7.927 -3.510 -5.638 1.00 96.94 202 TRP A C 1
ATOM 1605 O O . TRP A 1 202 ? 7.780 -4.355 -4.762 1.00 96.94 202 TRP A O 1
ATOM 1615 N N . ALA A 1 203 ? 8.737 -2.459 -5.475 1.00 96.25 203 ALA A N 1
ATOM 1616 C CA . ALA A 1 203 ? 9.540 -2.253 -4.273 1.00 96.25 203 ALA A CA 1
ATOM 1617 C C . ALA A 1 203 ? 8.673 -2.092 -3.014 1.00 96.25 203 ALA A C 1
ATOM 1619 O O . ALA A 1 203 ? 9.030 -2.621 -1.963 1.00 96.25 203 ALA A O 1
ATOM 1620 N N . LEU A 1 204 ? 7.520 -1.419 -3.115 1.00 96.31 204 LEU A N 1
ATOM 1621 C CA . LEU A 1 204 ? 6.547 -1.327 -2.023 1.00 96.31 204 LEU A CA 1
ATOM 1622 C C . LEU A 1 204 ? 6.014 -2.716 -1.636 1.00 96.31 204 LEU A C 1
ATOM 1624 O O . LEU A 1 204 ? 6.021 -3.071 -0.458 1.00 96.31 204 LEU A O 1
ATOM 1628 N N . LEU A 1 205 ? 5.576 -3.509 -2.618 1.00 97.00 205 LEU A N 1
ATOM 1629 C CA . LEU A 1 205 ? 5.031 -4.852 -2.387 1.00 97.00 205 LEU A CA 1
ATOM 1630 C C . LEU A 1 205 ? 6.095 -5.819 -1.842 1.00 97.00 205 LEU A C 1
ATOM 1632 O O . LEU A 1 205 ? 5.814 -6.613 -0.943 1.00 97.00 205 LEU A O 1
ATOM 1636 N N . ALA A 1 206 ? 7.330 -5.717 -2.333 1.00 96.38 206 ALA A N 1
ATOM 1637 C CA . ALA A 1 206 ? 8.474 -6.472 -1.837 1.00 96.38 206 ALA A CA 1
ATOM 1638 C C . ALA A 1 206 ? 8.819 -6.096 -0.385 1.00 96.38 206 ALA A C 1
ATOM 1640 O O . ALA A 1 206 ? 9.044 -6.984 0.434 1.00 96.38 206 ALA A O 1
ATOM 1641 N N . ALA A 1 207 ? 8.772 -4.807 -0.031 1.00 95.56 207 ALA A N 1
ATOM 1642 C CA . ALA A 1 207 ? 8.995 -4.352 1.341 1.00 95.56 207 ALA A CA 1
ATOM 1643 C C . ALA A 1 207 ? 7.932 -4.884 2.322 1.00 95.56 207 ALA A C 1
ATOM 1645 O O . ALA A 1 207 ? 8.267 -5.248 3.448 1.00 95.56 207 ALA A O 1
ATOM 1646 N N . LEU A 1 208 ? 6.664 -4.987 1.899 1.00 95.81 208 LEU A N 1
ATOM 1647 C CA . LEU A 1 208 ? 5.597 -5.594 2.712 1.00 95.81 208 LEU A CA 1
ATOM 1648 C C . LEU A 1 208 ? 5.844 -7.081 3.003 1.00 95.81 208 LEU A C 1
ATOM 1650 O O . LEU A 1 208 ? 5.521 -7.552 4.096 1.00 95.81 208 LEU A O 1
ATOM 1654 N N . ASN A 1 209 ? 6.461 -7.779 2.047 1.00 94.06 209 ASN A N 1
ATOM 1655 C CA . ASN A 1 209 ? 6.901 -9.171 2.154 1.00 94.06 209 ASN A CA 1
ATOM 1656 C C . ASN A 1 209 ? 8.267 -9.331 2.844 1.00 94.06 209 ASN A C 1
ATOM 1658 O O . ASN A 1 209 ? 8.812 -10.429 2.858 1.00 94.06 209 ASN A O 1
ATOM 1662 N N . GLU A 1 210 ? 8.845 -8.251 3.383 1.00 93.44 210 GLU A N 1
ATOM 1663 C CA . GLU A 1 210 ? 10.173 -8.256 4.019 1.00 93.44 210 GLU A CA 1
ATOM 1664 C C . GLU A 1 210 ? 11.300 -8.741 3.084 1.00 93.44 210 GLU A C 1
ATOM 1666 O O . GLU A 1 210 ? 12.359 -9.190 3.525 1.00 93.44 210 GLU A O 1
ATOM 1671 N N . ILE A 1 211 ? 11.098 -8.614 1.769 1.00 92.94 211 ILE A N 1
ATOM 1672 C CA . ILE A 1 211 ? 12.096 -8.967 0.763 1.00 92.94 211 ILE A CA 1
ATOM 1673 C C . ILE A 1 211 ? 13.138 -7.839 0.708 1.00 92.94 211 ILE A C 1
ATOM 1675 O O . ILE A 1 211 ? 12.774 -6.672 0.519 1.00 92.94 211 ILE A O 1
ATOM 1679 N N . PRO A 1 212 ? 14.442 -8.145 0.837 1.00 92.38 212 PRO A N 1
ATOM 1680 C CA . PRO A 1 212 ? 15.483 -7.130 0.779 1.00 92.38 212 PRO A CA 1
ATOM 1681 C C . PRO A 1 212 ? 15.534 -6.485 -0.610 1.00 92.38 212 PRO A C 1
ATOM 1683 O O . PRO A 1 212 ? 15.626 -7.166 -1.633 1.00 92.38 212 PRO A O 1
ATOM 1686 N N . LEU A 1 213 ? 15.508 -5.153 -0.642 1.00 92.56 213 LEU A N 1
ATOM 1687 C CA . LEU A 1 213 ? 15.568 -4.376 -1.876 1.00 92.56 213 LEU A CA 1
ATOM 1688 C C . LEU A 1 213 ? 17.019 -4.156 -2.316 1.00 92.56 213 LEU A C 1
ATOM 1690 O O . LEU A 1 213 ? 17.890 -3.833 -1.508 1.00 92.56 213 LEU A O 1
ATOM 1694 N N . THR A 1 214 ? 17.274 -4.257 -3.620 1.00 91.75 214 THR A N 1
ATOM 1695 C CA . THR A 1 214 ? 18.519 -3.762 -4.224 1.00 91.75 214 THR A CA 1
ATOM 1696 C C . THR A 1 214 ? 18.574 -2.235 -4.148 1.00 91.75 214 THR A C 1
ATOM 1698 O O . THR A 1 214 ? 17.527 -1.589 -4.168 1.00 91.75 214 THR A O 1
ATOM 1701 N N . GLU A 1 215 ? 19.769 -1.639 -4.152 1.00 91.25 215 GLU A N 1
ATOM 1702 C CA . GLU A 1 215 ? 19.965 -0.175 -4.103 1.00 91.25 215 GLU A CA 1
ATOM 1703 C C . GLU A 1 215 ? 19.125 0.576 -5.157 1.00 91.25 215 GLU A C 1
ATOM 1705 O O . GLU A 1 215 ? 18.455 1.569 -4.867 1.00 91.25 215 GLU A O 1
ATOM 1710 N N . ASP A 1 216 ? 19.048 0.017 -6.362 1.00 89.25 216 ASP A N 1
ATOM 1711 C CA . ASP A 1 216 ? 18.235 0.518 -7.471 1.00 89.25 216 ASP A CA 1
ATOM 1712 C C . ASP A 1 216 ? 16.721 0.530 -7.179 1.00 89.25 216 ASP A C 1
ATOM 1714 O O . ASP A 1 216 ? 15.996 1.412 -7.635 1.00 89.25 216 ASP A O 1
ATOM 1718 N N . LEU A 1 217 ? 16.203 -0.453 -6.447 1.00 90.00 217 LEU A N 1
ATOM 1719 C CA . LEU A 1 217 ? 14.771 -0.556 -6.139 1.00 90.00 217 LEU A CA 1
ATOM 1720 C C . LEU A 1 217 ? 14.432 0.220 -4.865 1.00 90.00 217 LEU A C 1
ATOM 1722 O O . LEU A 1 217 ? 13.383 0.854 -4.797 1.00 90.00 217 LEU A O 1
ATOM 1726 N N . ALA A 1 218 ? 15.355 0.263 -3.904 1.00 91.50 218 ALA A N 1
ATOM 1727 C CA . ALA A 1 218 ? 15.251 1.120 -2.730 1.00 91.50 218 ALA A CA 1
ATOM 1728 C C . ALA A 1 218 ? 15.219 2.606 -3.123 1.00 91.50 218 ALA A C 1
ATOM 1730 O O . ALA A 1 218 ? 14.377 3.352 -2.633 1.00 91.50 218 ALA A O 1
ATOM 1731 N N . SER A 1 219 ? 16.070 3.027 -4.067 1.00 89.94 219 SER A N 1
ATOM 1732 C CA . SER A 1 219 ? 16.071 4.402 -4.588 1.00 89.94 219 SER A CA 1
ATOM 1733 C C . SER A 1 219 ? 14.824 4.755 -5.404 1.00 89.94 219 SER A C 1
ATOM 1735 O O . SER A 1 219 ? 14.538 5.937 -5.579 1.00 89.94 219 SER A O 1
ATOM 1737 N N . ALA A 1 220 ? 14.049 3.765 -5.864 1.00 88.94 220 ALA A N 1
ATOM 1738 C CA . ALA A 1 220 ? 12.765 4.014 -6.511 1.00 88.94 220 ALA A CA 1
ATOM 1739 C C . ALA A 1 220 ? 11.682 4.446 -5.506 1.00 88.94 220 ALA A C 1
ATOM 1741 O O . ALA A 1 220 ? 10.799 5.207 -5.886 1.00 88.94 220 ALA A O 1
ATOM 1742 N N . LEU A 1 221 ? 11.755 4.027 -4.234 1.00 88.94 221 LEU A N 1
ATOM 1743 C CA . LEU A 1 221 ? 10.814 4.406 -3.169 1.00 88.94 221 LEU A CA 1
ATOM 1744 C C . LEU A 1 221 ? 11.167 5.767 -2.553 1.00 88.94 221 LEU A C 1
ATOM 1746 O O . LEU A 1 221 ? 11.615 5.866 -1.411 1.00 88.94 221 LEU A O 1
ATOM 1750 N N . THR A 1 222 ? 10.958 6.842 -3.310 1.00 88.12 222 THR A N 1
ATOM 1751 C CA . THR A 1 222 ? 11.216 8.204 -2.818 1.00 88.12 222 THR A CA 1
ATOM 1752 C C . THR A 1 222 ? 9.977 8.833 -2.170 1.00 88.12 222 THR A C 1
ATOM 1754 O O . THR A 1 222 ? 8.853 8.571 -2.603 1.00 88.12 222 THR A O 1
ATOM 1757 N N . PRO A 1 223 ? 10.142 9.743 -1.188 1.00 85.12 223 PRO A N 1
ATOM 1758 C CA . PRO A 1 223 ? 9.023 10.508 -0.631 1.00 85.12 223 PRO A CA 1
ATOM 1759 C C . PRO A 1 223 ? 8.236 11.306 -1.685 1.00 85.12 223 PRO A C 1
ATOM 1761 O O . PRO A 1 223 ? 7.038 11.531 -1.522 1.00 85.12 223 PRO A O 1
ATOM 1764 N N . GLY A 1 224 ? 8.883 11.699 -2.790 1.00 85.06 224 GLY A N 1
ATOM 1765 C CA . GLY A 1 224 ? 8.250 12.434 -3.889 1.00 85.06 224 GLY A CA 1
ATOM 1766 C C . GLY A 1 224 ? 7.076 11.693 -4.535 1.00 85.06 224 GLY A C 1
ATOM 1767 O O . GLY A 1 224 ? 6.159 12.342 -5.035 1.00 85.06 224 GLY A O 1
ATOM 1768 N N . LEU A 1 225 ? 7.051 10.359 -4.435 1.00 87.19 225 LEU A N 1
ATOM 1769 C CA . LEU A 1 225 ? 5.958 9.527 -4.935 1.00 87.19 225 LEU A CA 1
ATOM 1770 C C . LEU A 1 225 ? 4.614 9.798 -4.246 1.00 87.19 225 LEU A C 1
ATOM 1772 O O . LEU A 1 225 ? 3.571 9.539 -4.843 1.00 87.19 225 LEU A O 1
ATOM 1776 N N . PHE A 1 226 ? 4.642 10.286 -3.001 1.00 86.44 226 PHE A N 1
ATOM 1777 C CA . PHE A 1 226 ? 3.456 10.463 -2.157 1.00 86.44 226 PHE A CA 1
ATOM 1778 C C . PHE A 1 226 ? 2.931 11.900 -2.140 1.00 86.44 226 PHE A C 1
ATOM 1780 O O . PHE A 1 226 ? 1.742 12.110 -1.928 1.00 86.44 226 PHE A O 1
ATOM 1787 N N . PHE A 1 227 ? 3.812 12.886 -2.330 1.00 81.56 227 PHE A N 1
ATOM 1788 C CA . PHE A 1 227 ? 3.496 14.297 -2.079 1.00 81.56 227 PHE A CA 1
ATOM 1789 C C . PHE A 1 227 ? 3.524 15.182 -3.328 1.00 81.56 227 PHE A C 1
ATOM 1791 O O . PHE A 1 227 ? 3.302 16.379 -3.199 1.00 81.56 227 PHE A O 1
ATOM 1798 N N . GLN A 1 228 ? 3.801 14.613 -4.511 1.00 72.50 228 GLN A N 1
ATOM 1799 C CA . GLN A 1 228 ? 3.913 15.343 -5.780 1.00 72.50 228 GLN A CA 1
ATOM 1800 C C . GLN A 1 228 ? 4.802 16.595 -5.641 1.00 72.50 228 GLN A C 1
ATOM 1802 O O . GLN A 1 228 ? 4.338 17.731 -5.666 1.00 72.50 228 GLN A O 1
ATOM 1807 N N . HIS A 1 229 ? 6.104 16.380 -5.445 1.00 62.72 229 HIS A N 1
ATOM 1808 C CA . HIS A 1 229 ? 7.041 17.480 -5.190 1.00 62.72 229 HIS A CA 1
ATOM 1809 C C . HIS A 1 229 ? 7.547 18.157 -6.479 1.00 62.72 229 HIS A C 1
ATOM 1811 O O . HIS A 1 229 ? 7.953 19.318 -6.443 1.00 62.72 229 HIS A O 1
ATOM 1817 N N . ASP A 1 230 ? 7.554 17.450 -7.611 1.00 63.91 230 ASP A N 1
ATOM 1818 C CA . ASP A 1 230 ? 8.146 17.938 -8.859 1.00 63.91 230 ASP A CA 1
ATOM 1819 C C . ASP A 1 230 ? 7.238 17.629 -10.055 1.00 63.91 230 ASP A C 1
ATOM 1821 O O . ASP A 1 230 ? 6.657 16.545 -10.129 1.00 63.91 230 ASP A O 1
ATOM 1825 N N . ALA A 1 231 ? 7.099 18.582 -10.977 1.00 63.28 231 ALA A N 1
ATOM 1826 C CA . ALA A 1 231 ? 6.200 18.459 -12.129 1.00 63.28 231 ALA A CA 1
ATOM 1827 C C . ALA A 1 231 ? 6.704 17.437 -13.162 1.00 63.28 231 ALA A C 1
ATOM 1829 O O . ALA A 1 231 ? 5.901 16.855 -13.891 1.00 63.28 231 ALA A O 1
ATOM 1830 N N . ASP A 1 232 ? 8.018 17.196 -13.187 1.00 69.69 232 ASP A N 1
ATOM 1831 C CA . ASP A 1 232 ? 8.678 16.308 -14.150 1.00 69.69 232 ASP A CA 1
ATOM 1832 C C . ASP A 1 232 ? 8.840 14.863 -13.632 1.00 69.69 232 ASP A C 1
ATOM 1834 O O . ASP A 1 232 ? 9.263 13.970 -14.371 1.00 69.69 232 ASP A O 1
ATOM 1838 N N . GLY A 1 233 ? 8.505 14.615 -12.360 1.00 75.44 233 GLY A N 1
ATOM 1839 C CA . GLY A 1 233 ? 8.643 13.319 -11.700 1.00 75.44 233 GLY A CA 1
ATOM 1840 C C . GLY A 1 233 ? 7.360 12.486 -11.701 1.00 75.44 233 GLY A C 1
ATOM 1841 O O . GLY A 1 233 ? 6.245 13.005 -11.684 1.00 75.44 233 GLY A O 1
ATOM 1842 N N . PHE A 1 234 ? 7.509 11.161 -11.670 1.00 86.75 234 PHE A N 1
ATOM 1843 C CA . PHE A 1 234 ? 6.382 10.261 -11.428 1.00 86.75 234 PHE A CA 1
ATOM 1844 C C . PHE A 1 234 ? 5.922 10.336 -9.960 1.00 86.75 234 PHE A C 1
ATOM 1846 O O . PHE A 1 234 ? 6.748 10.384 -9.050 1.00 86.75 234 PHE A O 1
ATOM 1853 N N . PHE A 1 235 ? 4.609 10.276 -9.740 1.00 90.19 235 PHE A N 1
ATOM 1854 C CA . PHE A 1 235 ? 3.974 10.153 -8.430 1.00 90.19 235 PHE A CA 1
ATOM 1855 C C . PHE A 1 235 ? 2.763 9.219 -8.521 1.00 90.19 235 PHE A C 1
ATOM 1857 O O . PHE A 1 235 ? 2.189 9.025 -9.597 1.00 90.19 235 PHE A O 1
ATOM 1864 N N . PHE A 1 236 ? 2.374 8.625 -7.396 1.00 91.88 236 PHE A N 1
ATOM 1865 C CA . PHE A 1 236 ? 1.219 7.738 -7.351 1.00 91.88 236 PHE A CA 1
ATOM 1866 C C . PHE A 1 236 ? -0.092 8.526 -7.405 1.00 91.88 236 PHE A C 1
ATOM 1868 O O . PHE A 1 236 ? -0.227 9.582 -6.789 1.00 91.88 236 PHE A O 1
ATOM 1875 N N . SER A 1 237 ? -1.086 7.992 -8.116 1.00 91.50 237 SER A N 1
ATOM 1876 C CA . SER A 1 237 ? -2.429 8.569 -8.106 1.00 91.50 237 SER A CA 1
ATOM 1877 C C . SER A 1 237 ? -3.055 8.449 -6.712 1.00 91.50 237 SER A C 1
ATOM 1879 O O . SER A 1 237 ? -2.746 7.525 -5.959 1.00 91.50 237 SER A O 1
ATOM 1881 N N . ASN A 1 238 ? -3.986 9.346 -6.372 1.00 90.50 238 ASN A N 1
ATOM 1882 C CA . ASN A 1 238 ? -4.716 9.258 -5.101 1.00 90.50 238 ASN A CA 1
ATOM 1883 C C . ASN A 1 238 ? -5.429 7.908 -4.946 1.00 90.50 238 ASN A C 1
ATOM 1885 O O . ASN A 1 238 ? -5.432 7.335 -3.862 1.00 90.50 238 ASN A O 1
ATOM 1889 N N . GLU A 1 239 ? -5.990 7.379 -6.034 1.00 91.12 239 GLU A N 1
ATOM 1890 C CA . GLU A 1 239 ? -6.636 6.067 -6.044 1.00 91.12 239 GLU A CA 1
ATOM 1891 C C . GLU A 1 239 ? -5.651 4.944 -5.692 1.00 91.12 239 GLU A C 1
ATOM 1893 O O . GLU A 1 239 ? -5.939 4.117 -4.824 1.00 91.12 239 GLU A O 1
ATOM 1898 N N . PHE A 1 240 ? -4.458 4.958 -6.296 1.00 93.38 240 PHE A N 1
ATOM 1899 C CA . PHE A 1 240 ? -3.398 4.010 -5.966 1.00 93.38 240 PHE A CA 1
ATOM 1900 C C . PHE A 1 240 ? -2.966 4.150 -4.504 1.00 93.38 240 PHE A C 1
ATOM 1902 O O . PHE A 1 240 ? -2.854 3.154 -3.795 1.00 93.38 240 PHE A O 1
ATOM 1909 N N . LEU A 1 241 ? -2.754 5.382 -4.029 1.00 93.88 241 LEU A N 1
ATOM 1910 C CA . LEU A 1 241 ? -2.315 5.644 -2.659 1.00 93.88 241 LEU A CA 1
ATOM 1911 C C . LEU A 1 241 ? -3.318 5.132 -1.629 1.00 93.88 241 LEU A C 1
ATOM 1913 O O . LEU A 1 241 ? -2.917 4.500 -0.655 1.00 93.88 241 LEU A O 1
ATOM 1917 N N . ILE A 1 242 ? -4.613 5.351 -1.847 1.00 93.62 242 ILE A N 1
ATOM 1918 C CA . ILE A 1 242 ? -5.661 4.852 -0.951 1.00 93.62 242 ILE A CA 1
ATOM 1919 C C . ILE A 1 242 ? -5.582 3.321 -0.838 1.00 93.62 242 ILE A C 1
ATOM 1921 O O . ILE A 1 242 ? -5.579 2.786 0.274 1.00 93.62 242 ILE A O 1
ATOM 1925 N N . LYS A 1 243 ? -5.458 2.615 -1.969 1.00 94.25 243 LYS A N 1
ATOM 1926 C CA . LYS A 1 243 ? -5.320 1.150 -2.012 1.00 94.25 243 LYS A CA 1
ATOM 1927 C C . LYS A 1 243 ? -4.008 0.675 -1.371 1.00 94.25 243 LYS A C 1
ATOM 1929 O O . LYS A 1 243 ? -4.016 -0.280 -0.598 1.00 94.25 243 LYS A O 1
ATOM 1934 N N . ALA A 1 244 ? -2.902 1.379 -1.603 1.00 95.56 244 ALA A N 1
ATOM 1935 C CA . ALA A 1 244 ? -1.595 1.078 -1.021 1.00 95.56 244 ALA A CA 1
ATOM 1936 C C . ALA A 1 244 ? -1.582 1.244 0.507 1.00 95.56 244 ALA A C 1
ATOM 1938 O O . ALA A 1 244 ? -1.138 0.350 1.228 1.00 95.56 244 ALA A O 1
ATOM 1939 N N . PHE A 1 245 ? -2.118 2.350 1.028 1.00 95.88 245 PHE A N 1
ATOM 1940 C CA . PHE A 1 245 ? -2.241 2.556 2.472 1.00 95.88 245 PHE A CA 1
ATOM 1941 C C . PHE A 1 245 ? -3.200 1.553 3.109 1.00 95.88 245 PHE A C 1
ATOM 1943 O O . PHE A 1 245 ? -2.933 1.066 4.211 1.00 95.88 245 PHE A O 1
ATOM 1950 N N . ARG A 1 246 ? -4.281 1.191 2.407 1.00 95.88 246 ARG A N 1
ATOM 1951 C CA . ARG A 1 246 ? -5.176 0.125 2.854 1.00 95.88 246 ARG A CA 1
ATOM 1952 C C . ARG A 1 246 ? -4.438 -1.205 2.959 1.00 95.88 246 ARG A C 1
ATOM 1954 O O . ARG A 1 246 ? -4.543 -1.855 3.994 1.00 95.88 246 ARG A O 1
ATOM 1961 N N . LEU A 1 247 ? -3.646 -1.576 1.954 1.00 96.94 247 LEU A N 1
ATOM 1962 C CA . LEU A 1 247 ? -2.834 -2.791 1.989 1.00 96.94 247 LEU A CA 1
ATOM 1963 C C . LEU A 1 247 ? -1.852 -2.781 3.171 1.00 96.94 247 LEU A C 1
ATOM 1965 O O . LEU A 1 247 ? -1.812 -3.746 3.928 1.00 96.94 247 LEU A O 1
ATOM 1969 N N . ILE A 1 248 ? -1.132 -1.674 3.400 1.00 96.88 248 ILE A N 1
ATOM 1970 C CA . ILE A 1 248 ? -0.231 -1.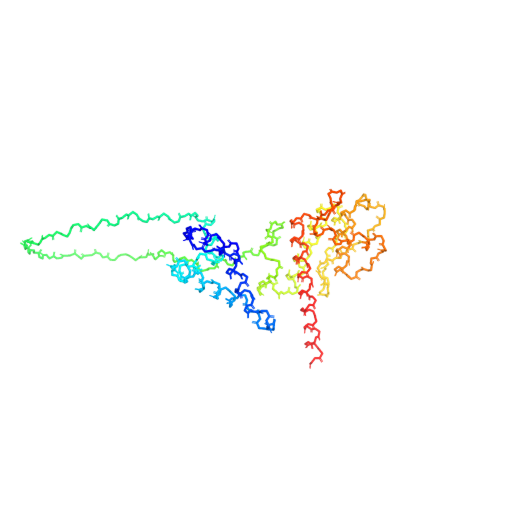521 4.560 1.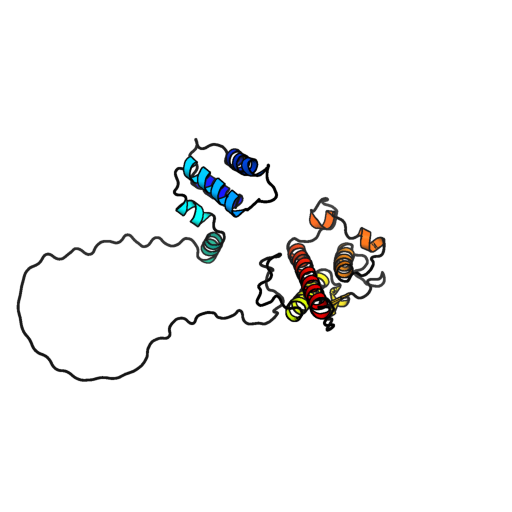00 96.88 248 ILE A CA 1
ATOM 1971 C C . ILE A 1 248 ? -0.987 -1.763 5.874 1.00 96.88 248 ILE A C 1
ATOM 1973 O O . ILE A 1 248 ? -0.508 -2.494 6.746 1.00 96.88 248 ILE A O 1
ATOM 1977 N N . ARG A 1 249 ? -2.181 -1.172 6.027 1.00 96.44 249 ARG A N 1
ATOM 1978 C CA . ARG A 1 249 ? -3.004 -1.336 7.232 1.00 96.44 249 ARG A CA 1
ATOM 1979 C C . ARG A 1 249 ? -3.421 -2.793 7.450 1.00 96.44 249 ARG A C 1
ATOM 1981 O O . ARG A 1 249 ? -3.364 -3.262 8.589 1.00 96.44 249 ARG A O 1
ATOM 1988 N N . ILE A 1 250 ? -3.829 -3.481 6.384 1.00 95.94 250 ILE A N 1
ATOM 1989 C CA . ILE A 1 250 ? -4.251 -4.887 6.415 1.00 95.94 250 ILE A CA 1
ATOM 1990 C C . ILE A 1 250 ? -3.067 -5.797 6.751 1.00 95.94 250 ILE A C 1
ATOM 1992 O O . ILE A 1 250 ? -3.159 -6.576 7.696 1.00 95.94 250 ILE A O 1
ATOM 1996 N N . VAL A 1 251 ? -1.929 -5.644 6.066 1.00 96.62 251 VAL A N 1
ATOM 1997 C CA . VAL A 1 251 ? -0.705 -6.421 6.329 1.00 96.62 251 VAL A CA 1
ATOM 1998 C C . VAL A 1 251 ? -0.244 -6.251 7.774 1.00 96.62 251 VAL A C 1
ATOM 2000 O O . VAL A 1 251 ? 0.093 -7.230 8.437 1.00 96.62 251 VAL A O 1
ATOM 2003 N N . ARG A 1 252 ? -0.284 -5.023 8.302 1.00 96.19 252 ARG A N 1
ATOM 2004 C CA . ARG A 1 252 ? 0.030 -4.771 9.709 1.00 96.19 252 ARG A CA 1
ATOM 2005 C C . ARG A 1 252 ? -0.928 -5.511 10.650 1.00 96.19 252 ARG A C 1
ATOM 2007 O O . ARG A 1 252 ? -0.460 -6.116 11.607 1.00 96.19 252 ARG A O 1
ATOM 2014 N N . ARG A 1 253 ? -2.238 -5.510 10.367 1.00 96.06 253 ARG A N 1
ATOM 2015 C CA . ARG A 1 253 ? -3.224 -6.229 11.195 1.00 96.06 253 ARG A CA 1
ATOM 2016 C C . ARG A 1 253 ? -3.022 -7.743 11.163 1.00 96.06 253 ARG A C 1
ATOM 2018 O O . ARG A 1 253 ? -3.141 -8.380 12.201 1.00 96.06 253 ARG A O 1
ATOM 2025 N N . ILE A 1 254 ? -2.684 -8.308 10.002 1.00 95.44 254 ILE A N 1
ATOM 2026 C CA . ILE A 1 254 ? -2.356 -9.737 9.873 1.00 95.44 254 ILE A CA 1
ATOM 2027 C C . ILE A 1 254 ? -1.198 -10.097 10.810 1.00 95.44 254 ILE A C 1
ATOM 2029 O O . ILE A 1 254 ? -1.314 -11.049 11.577 1.00 95.44 254 ILE A O 1
ATOM 2033 N N . LYS A 1 255 ? -0.119 -9.304 10.799 1.00 94.69 255 LYS A N 1
ATOM 2034 C CA . LYS A 1 255 ? 1.044 -9.528 11.672 1.00 94.69 255 LYS A CA 1
ATOM 2035 C C . LYS A 1 255 ? 0.700 -9.381 13.158 1.00 94.69 255 LYS A C 1
ATOM 2037 O O . LYS A 1 255 ? 1.165 -10.182 13.960 1.00 94.69 255 LYS A O 1
ATOM 2042 N N . GLU A 1 256 ? -0.141 -8.407 13.518 1.00 95.00 256 GLU A N 1
ATOM 2043 C CA . GLU A 1 256 ? -0.655 -8.239 14.890 1.00 95.00 256 GLU A CA 1
ATOM 2044 C C . GLU A 1 256 ? -1.396 -9.506 15.359 1.00 95.00 256 GLU A C 1
ATOM 2046 O O . GLU A 1 256 ? -1.058 -10.060 16.402 1.00 95.00 256 GLU A O 1
ATOM 2051 N N . LEU A 1 257 ? -2.323 -10.036 14.551 1.00 94.12 257 LEU A N 1
ATOM 2052 C CA . LEU A 1 257 ? -3.065 -11.265 14.873 1.00 94.12 257 LEU A CA 1
ATOM 2053 C C . LEU A 1 257 ? -2.161 -12.505 14.965 1.00 94.12 257 LEU A C 1
ATOM 2055 O O . LEU A 1 257 ? -2.366 -13.364 15.820 1.00 94.12 257 LEU A O 1
ATOM 2059 N N . GLN A 1 258 ? -1.157 -12.617 14.092 1.00 93.19 258 GLN A N 1
ATOM 2060 C CA . GLN A 1 258 ? -0.183 -13.715 14.132 1.00 93.19 258 GLN A CA 1
ATOM 2061 C C . GLN A 1 258 ? 0.672 -13.669 15.404 1.00 93.19 258 GLN A C 1
ATOM 2063 O O . GLN A 1 258 ? 0.922 -14.709 16.014 1.00 93.19 258 GLN A O 1
ATOM 2068 N N . GLN A 1 259 ? 1.077 -12.471 15.827 1.00 93.38 259 GLN A N 1
ATOM 2069 C CA . GLN A 1 259 ? 1.826 -12.270 17.062 1.00 93.38 259 GLN A CA 1
ATOM 2070 C C . GLN A 1 259 ? 0.968 -12.584 18.300 1.00 93.38 259 GLN A C 1
ATOM 2072 O O . GLN A 1 259 ? 1.433 -13.271 19.208 1.00 93.38 259 GLN A O 1
ATOM 2077 N N . GLU A 1 260 ? -0.289 -12.131 18.330 1.00 93.62 260 GLU A N 1
ATOM 2078 C CA . GLU A 1 260 ? -1.255 -12.462 19.389 1.00 93.62 260 GLU A CA 1
ATOM 2079 C C . GLU A 1 260 ? -1.456 -13.986 19.506 1.00 93.62 260 GLU A C 1
ATOM 2081 O O . GLU A 1 260 ? -1.446 -14.533 20.610 1.00 93.62 260 GLU A O 1
ATOM 2086 N N . ALA A 1 261 ? -1.564 -14.689 18.372 1.00 90.44 261 ALA A N 1
ATOM 2087 C CA . ALA A 1 261 ? -1.703 -16.144 18.335 1.00 90.44 261 ALA A CA 1
ATOM 2088 C C . ALA A 1 261 ? -0.442 -16.888 18.809 1.00 90.44 261 ALA A C 1
ATOM 2090 O O . ALA A 1 261 ? -0.563 -17.923 19.462 1.00 90.44 261 ALA A O 1
ATOM 2091 N N . GLN A 1 262 ? 0.756 -16.374 18.507 1.00 89.25 262 GLN A N 1
ATOM 2092 C CA . GLN A 1 262 ? 2.016 -16.934 19.012 1.00 89.25 262 GLN A CA 1
ATOM 2093 C C . GLN A 1 262 ? 2.136 -16.779 20.528 1.00 89.25 262 GLN A C 1
ATOM 2095 O O . GLN A 1 262 ? 2.424 -17.756 21.209 1.00 89.25 262 GLN A O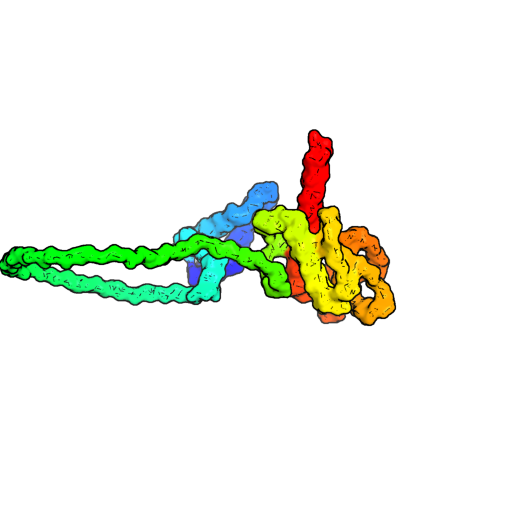 1
ATOM 2100 N N . HIS A 1 263 ? 1.839 -15.594 21.067 1.00 91.06 263 HIS A N 1
ATOM 2101 C CA . HIS A 1 263 ? 1.850 -15.377 22.515 1.00 91.06 263 HIS A CA 1
ATOM 2102 C C . HIS A 1 263 ? 0.846 -16.277 23.246 1.00 91.06 263 HIS A C 1
ATOM 2104 O O . HIS A 1 263 ? 1.184 -16.848 24.275 1.00 91.06 263 HIS A O 1
ATOM 2110 N N . ALA A 1 264 ? -0.351 -16.473 22.687 1.00 89.81 264 ALA A N 1
ATOM 2111 C CA . ALA A 1 264 ? -1.353 -17.370 23.264 1.00 89.81 264 ALA A CA 1
ATOM 2112 C C . ALA A 1 264 ? -0.976 -18.864 23.203 1.00 89.81 264 ALA A C 1
ATOM 2114 O O . ALA A 1 264 ? -1.589 -19.666 23.901 1.00 89.81 264 ALA A O 1
ATOM 2115 N N . ALA A 1 265 ? -0.027 -19.254 22.347 1.00 85.44 265 ALA A N 1
ATOM 2116 C CA . ALA A 1 265 ? 0.465 -20.629 22.256 1.00 85.44 265 ALA A CA 1
ATOM 2117 C C . ALA A 1 265 ? 1.629 -20.920 23.222 1.00 85.44 265 ALA A C 1
ATOM 2119 O O . ALA A 1 265 ? 1.886 -22.090 23.512 1.00 85.44 265 ALA A O 1
ATOM 2120 N N . ASP A 1 266 ? 2.323 -19.876 23.684 1.00 81.81 266 ASP A N 1
ATOM 2121 C CA . ASP A 1 266 ? 3.466 -19.965 24.600 1.00 81.81 266 ASP A CA 1
ATOM 2122 C C . ASP A 1 266 ? 3.066 -19.889 26.094 1.00 81.81 266 ASP A C 1
ATOM 2124 O O . ASP A 1 266 ? 3.869 -20.282 26.947 1.00 81.81 266 ASP A O 1
ATOM 2128 N N . ASP A 1 267 ? 1.848 -19.418 26.403 1.00 67.75 267 ASP A N 1
ATOM 2129 C CA . ASP A 1 267 ? 1.234 -19.357 27.749 1.00 67.75 267 ASP A CA 1
ATOM 2130 C C . ASP A 1 267 ? 0.479 -20.651 28.135 1.00 67.75 267 ASP A C 1
ATOM 2132 O O . ASP A 1 267 ? 0.576 -21.067 29.319 1.00 67.75 267 ASP A O 1
#

Mean predicted aligned error: 19.41 Å

Secondary structure (DSSP, 8-state):
-HHHHHHHHHHH--TTS--HHHHHHHHHHTTTT-GGG--HHHHHHHHHHHHHHHHT--HHHHHHHH-HHHHHHHHHH-SPPPPPP--PPP-PPP------------------PPPPPPS---------TT-----SS---GGG-SHHHHHHHHHHHHHHHHHTTT-GGGEEE---TTS-SEEE----TTSGGGG-HHHHHHHHHHHHHTTPPPPHHHHTT--THHHHT--TTS----HHHHHHHHHHHHHHHHHHHHHHHHHHHHH-